Protein AF-A7RL84-F1 (afdb_monomer_lite)

Secondary structure (DSSP, 8-state):
-----PPP------------PPPPS---EEEEEEPPTT-BPP-TTS-TT---------THHHHHHTT--SHHHHHHHHHHTT--PPSEEEEE-TT-TTSPPEEEEEE-SGGGS-EEEEEEE-SSB--TTTSS-BSTTS--SSS-EE-GGGHHHHH--TTB-SSEEEEEEEESSTT-SEEEEEEETT--TT-SSS----EEEEEEESS----TTS--SS--EEETTEEE--S-TTT--TTBSS-BTTSS---B--

Radius of gyration: 23.19 Å; chains: 1; bounding box: 40×36×109 Å

pLDDT: mean 79.2, std 21.54, range [27.27, 98.19]

Foldseek 3Di:
DDDDDDDDDDDPPPDPPPPPDPDDQWKKKWKKWAFDPPFFAPDPPPPPDDPPPPDPDDPQVQQLVVQALFLLSSLVSQVSVVHDDAFAWHWHRLPGNVGDIWIFTWHQPPPNTRITIAWIDTHQAFFLVCQCADPRVDYDSRHTGHPLVSQLSSLDDPRGHDFKIKMWIAMRDPLALTAIKIFGNPDGQAAAAQPQQPIGGPTDRDDDDADLQAAHRGRFYDDTRWRANHNDPPPGQHRTRHHHPPPPDNDYRD

Organism: Nematostella vectensis (NCBI:txid45351)

Sequence (254 aa):
MDRMLPRMRRWQTTASSVLRQPVPQSWWQGLCWREIPGKRLPDSSLPRHAFYSKFNYFTFDLSERENAKSCRHLQEIAANTGLNLGDGVYTLHPQGQSGPAVKAYCDMTRDGGGWTLLVSSHTNTWTAGNLRLRNEGSPSLTSDYSILKYADDIKNDANIVGNTFEYRLEAQNRGRWGGVWSADRSYSFTATNNKQTNVHLVKKFDDWTYSYKGIDKRMPWVSGARLTTSESATRNWWGTITGKYQSIGSRSLI

InterPro domains:
  IPR014716 Fibrinogen, alpha/beta/gamma chain, C-terminal globular, subdomain 1 [G3DSA:3.90.215.10] (54-133)
  IPR036056 Fibrinogen-like, C-terminal [SSF56496] (83-126)

Structure (mmCIF, N/CA/C/O backbone):
data_AF-A7RL84-F1
#
_entry.id   AF-A7RL84-F1
#
loop_
_atom_site.group_PDB
_atom_site.id
_atom_site.type_symbol
_atom_site.label_atom_id
_atom_site.label_alt_id
_atom_site.label_comp_id
_atom_site.label_asym_id
_atom_site.label_entity_id
_atom_site.label_seq_id
_atom_site.pdbx_PDB_ins_code
_atom_site.Cartn_x
_atom_site.Cartn_y
_atom_site.Cartn_z
_atom_site.occupancy
_atom_site.B_iso_or_equiv
_atom_site.auth_seq_id
_atom_site.auth_comp_id
_atom_site.auth_asym_id
_atom_site.auth_atom_id
_atom_site.pdbx_PDB_model_num
ATOM 1 N N . MET A 1 1 ? -13.739 -20.505 -79.190 1.00 34.38 1 MET A N 1
ATOM 2 C CA . MET A 1 1 ? -12.408 -20.968 -78.742 1.00 34.38 1 MET A CA 1
ATOM 3 C C . MET A 1 1 ? -11.776 -19.776 -78.035 1.00 34.38 1 MET A C 1
ATOM 5 O O . MET A 1 1 ? -11.645 -18.758 -78.683 1.00 34.38 1 MET A O 1
ATOM 9 N N . ASP A 1 2 ? -11.477 -19.722 -76.746 1.00 36.12 2 ASP A N 1
ATOM 10 C CA . ASP A 1 2 ? -11.368 -20.726 -75.695 1.00 36.12 2 ASP A CA 1
ATOM 11 C C . ASP A 1 2 ? -11.314 -19.978 -74.331 1.00 36.12 2 ASP A C 1
ATOM 13 O O . ASP A 1 2 ? -10.785 -18.872 -74.272 1.00 36.12 2 ASP A O 1
ATOM 17 N N . ARG A 1 3 ? -11.902 -20.585 -73.287 1.00 33.09 3 ARG A N 1
ATOM 18 C CA . ARG A 1 3 ? -11.610 -20.544 -71.823 1.00 33.09 3 ARG A CA 1
ATOM 19 C C . ARG A 1 3 ? -11.139 -19.238 -71.132 1.00 33.09 3 ARG A C 1
ATOM 21 O O . ARG A 1 3 ? -10.092 -18.686 -71.425 1.00 33.09 3 ARG A O 1
ATOM 28 N N . MET A 1 4 ? -11.903 -18.712 -70.162 1.00 30.02 4 MET A N 1
ATOM 29 C CA . MET A 1 4 ? -11.851 -19.017 -68.705 1.00 30.02 4 MET A CA 1
ATOM 30 C C . MET A 1 4 ? -10.536 -18.636 -67.978 1.00 30.02 4 MET A C 1
ATOM 32 O O . MET A 1 4 ? -9.555 -19.363 -68.065 1.00 30.02 4 MET A O 1
ATOM 36 N N . LEU A 1 5 ? -10.564 -17.566 -67.162 1.00 37.81 5 LEU A N 1
ATOM 37 C CA . LEU A 1 5 ? -10.496 -17.575 -65.675 1.00 37.81 5 LEU A CA 1
ATOM 38 C C . LEU A 1 5 ? -10.079 -16.192 -65.103 1.00 37.81 5 LEU A C 1
ATOM 40 O O . LEU A 1 5 ? -9.096 -15.609 -65.562 1.00 37.81 5 LEU A O 1
ATOM 44 N N . PRO A 1 6 ? -10.747 -15.681 -64.046 1.00 34.72 6 PRO A N 1
ATOM 45 C CA . PRO A 1 6 ? -10.311 -14.492 -63.314 1.00 34.72 6 PRO A CA 1
ATOM 46 C C . PRO A 1 6 ? -9.219 -14.848 -62.290 1.00 34.72 6 PRO A C 1
ATOM 48 O O . PRO A 1 6 ? -9.356 -15.797 -61.515 1.00 34.72 6 PRO A O 1
ATOM 51 N N . ARG A 1 7 ? -8.121 -14.081 -62.259 1.00 35.59 7 ARG A N 1
ATOM 52 C CA . ARG A 1 7 ? -7.032 -14.283 -61.288 1.00 35.59 7 ARG A CA 1
ATOM 53 C C . ARG A 1 7 ? -7.488 -13.971 -59.859 1.00 35.59 7 ARG A C 1
ATOM 55 O O . ARG A 1 7 ? -7.997 -12.894 -59.562 1.00 35.59 7 ARG A O 1
ATOM 62 N N . MET A 1 8 ? -7.252 -14.942 -58.979 1.00 30.39 8 MET A N 1
ATOM 63 C CA . MET A 1 8 ? -7.499 -14.904 -57.541 1.00 30.39 8 MET A CA 1
ATOM 64 C C . MET A 1 8 ? -6.625 -13.885 -56.787 1.00 30.39 8 MET A C 1
ATOM 66 O O . MET A 1 8 ? -5.431 -13.742 -57.039 1.00 30.39 8 MET A O 1
ATOM 70 N N . ARG A 1 9 ? -7.280 -13.255 -55.804 1.00 32.47 9 ARG A N 1
ATOM 71 C CA . ARG A 1 9 ? -6.829 -12.695 -54.515 1.00 32.47 9 ARG A CA 1
ATOM 72 C C . ARG A 1 9 ? -5.320 -12.703 -54.219 1.00 32.47 9 ARG A C 1
ATOM 74 O O . ARG A 1 9 ? -4.723 -13.752 -53.994 1.00 32.47 9 ARG A O 1
ATOM 81 N N . ARG A 1 10 ? -4.782 -11.511 -53.944 1.00 27.27 10 ARG A N 1
ATOM 82 C CA . ARG A 1 10 ? -3.752 -11.325 -52.914 1.00 27.27 10 ARG A CA 1
ATOM 83 C C . ARG A 1 10 ? -4.352 -10.451 -51.813 1.00 27.27 10 ARG A C 1
ATOM 85 O O . ARG A 1 10 ? -4.491 -9.247 -51.984 1.00 27.27 10 ARG A O 1
ATOM 92 N N . TRP A 1 11 ? -4.746 -11.077 -50.706 1.00 28.08 11 TRP A N 1
ATOM 93 C CA . TRP A 1 11 ? -5.017 -10.370 -49.458 1.00 28.08 11 TRP A CA 1
ATOM 94 C C . TRP A 1 11 ? -3.692 -9.779 -48.976 1.00 28.08 11 TRP A C 1
ATOM 96 O O . TRP A 1 11 ? -2.828 -10.505 -48.491 1.00 28.08 11 TRP A O 1
ATOM 106 N N . GLN A 1 12 ? -3.496 -8.474 -49.144 1.00 30.48 12 GLN A N 1
ATOM 107 C CA . GLN A 1 12 ? -2.559 -7.756 -48.293 1.00 30.48 12 GLN A CA 1
ATOM 108 C C . GLN A 1 12 ? -3.291 -7.495 -46.981 1.00 30.48 12 GLN A C 1
ATOM 110 O O . GLN A 1 12 ? -4.135 -6.611 -46.885 1.00 30.48 12 GLN A O 1
ATOM 115 N N . THR A 1 13 ? -2.990 -8.303 -45.969 1.00 31.59 13 THR A N 1
ATOM 116 C CA . THR A 1 13 ? -3.225 -7.940 -44.574 1.00 31.59 13 THR A CA 1
ATOM 117 C C . THR A 1 13 ? -2.316 -6.758 -44.252 1.00 31.59 13 THR A C 1
ATOM 119 O O . THR A 1 13 ? -1.200 -6.930 -43.762 1.00 31.59 13 THR A O 1
ATOM 122 N N . THR A 1 14 ? -2.753 -5.542 -44.575 1.00 32.75 14 THR A N 1
ATOM 123 C CA . THR A 1 14 ? -2.165 -4.341 -43.990 1.00 32.75 14 THR A CA 1
ATOM 124 C C . THR A 1 14 ? -2.541 -4.351 -42.522 1.00 32.75 14 THR A C 1
ATOM 126 O O . THR A 1 14 ? -3.705 -4.182 -42.160 1.00 32.75 14 THR A O 1
ATOM 129 N N . ALA A 1 15 ? -1.536 -4.649 -41.700 1.00 34.38 15 ALA A N 1
ATOM 130 C CA . ALA A 1 15 ? -1.574 -4.543 -40.259 1.00 34.38 15 ALA A CA 1
ATOM 131 C C . ALA A 1 15 ? -2.332 -3.273 -39.867 1.00 34.38 15 ALA A C 1
ATOM 133 O O . ALA A 1 15 ? -1.954 -2.176 -40.278 1.00 34.38 15 ALA A O 1
ATOM 134 N N . SER A 1 16 ? -3.408 -3.445 -39.098 1.00 34.34 16 SER A N 1
ATOM 135 C CA . SER A 1 16 ? -4.105 -2.345 -38.450 1.00 34.34 16 SER A CA 1
ATOM 136 C C . SER A 1 16 ? -3.066 -1.575 -37.647 1.00 34.34 16 SER A C 1
ATOM 138 O O . SER A 1 16 ? -2.589 -2.042 -36.610 1.00 34.34 16 SER A O 1
ATOM 140 N N . SER A 1 17 ? -2.652 -0.427 -38.175 1.00 32.50 17 SER A N 1
ATOM 141 C CA . SER A 1 17 ? -1.825 0.533 -37.475 1.00 32.50 17 SER A CA 1
ATOM 142 C C . SER A 1 17 ? -2.648 1.013 -36.292 1.00 32.50 17 SER A C 1
ATOM 144 O O . SER A 1 17 ? -3.470 1.920 -36.420 1.00 32.50 17 SER A O 1
ATOM 146 N N . VAL A 1 18 ? -2.468 0.360 -35.143 1.00 35.41 18 VAL A N 1
ATOM 147 C CA . VAL A 1 18 ? -2.903 0.901 -33.862 1.00 35.41 18 VAL A CA 1
ATOM 148 C C . VAL A 1 18 ? -2.178 2.230 -33.736 1.00 35.41 18 VAL A C 1
ATOM 150 O O . VAL A 1 18 ? -0.972 2.281 -33.483 1.00 35.41 18 VAL A O 1
ATOM 153 N N . LEU A 1 19 ? -2.916 3.297 -34.032 1.00 29.58 19 LEU A N 1
ATOM 154 C CA . LEU A 1 19 ? -2.522 4.675 -33.821 1.00 29.58 19 LEU A CA 1
ATOM 155 C C . LEU A 1 19 ? -1.916 4.756 -32.421 1.00 29.58 19 LEU A C 1
ATOM 157 O O . LEU A 1 19 ? -2.596 4.514 -31.424 1.00 29.58 19 LEU A O 1
ATOM 161 N N . ARG A 1 20 ? -0.611 5.041 -32.360 1.00 36.00 20 ARG A N 1
ATOM 162 C CA . ARG A 1 20 ? 0.085 5.386 -31.121 1.00 36.00 20 ARG A CA 1
ATOM 163 C C . ARG A 1 20 ? -0.512 6.697 -30.635 1.00 36.00 20 ARG A C 1
ATOM 165 O O . ARG A 1 20 ? -0.029 7.768 -30.985 1.00 36.00 20 ARG A O 1
ATOM 172 N N . GLN A 1 21 ? -1.590 6.607 -29.871 1.00 27.81 21 GLN A N 1
ATOM 173 C CA . GLN A 1 21 ? -2.076 7.749 -29.124 1.00 27.81 21 GLN A CA 1
ATOM 174 C C . GLN A 1 21 ? -1.040 8.071 -28.036 1.00 27.81 21 GLN A C 1
ATOM 176 O O . GLN A 1 21 ? -0.555 7.147 -27.370 1.00 27.81 21 GLN A O 1
ATOM 181 N N . PRO A 1 22 ? -0.642 9.343 -27.875 1.00 30.34 22 PRO A N 1
ATOM 182 C CA . PRO A 1 22 ? 0.219 9.752 -26.778 1.00 30.34 22 PRO A CA 1
ATOM 183 C C . PRO A 1 22 ? -0.527 9.500 -25.463 1.00 30.34 22 PRO A C 1
ATOM 185 O O . PRO A 1 22 ? -1.629 9.991 -25.241 1.00 30.34 22 PRO A O 1
ATOM 188 N N . VAL A 1 23 ? 0.062 8.662 -24.619 1.00 41.59 23 VAL A N 1
ATOM 189 C CA . VAL A 1 23 ? -0.529 8.183 -23.368 1.00 41.59 23 VAL A CA 1
ATOM 190 C C . VAL A 1 23 ? -0.312 9.266 -22.287 1.00 41.59 23 VAL A C 1
ATOM 192 O O . VAL A 1 23 ? 0.848 9.619 -22.061 1.00 41.59 23 VAL A O 1
ATOM 195 N N . PRO A 1 24 ? -1.360 9.832 -21.642 1.00 37.75 24 PRO A N 1
ATOM 196 C CA . PRO A 1 24 ? -1.225 10.977 -20.733 1.00 37.75 24 PRO A CA 1
ATOM 197 C C . PRO A 1 24 ? -0.351 10.679 -19.510 1.00 37.75 24 PRO A C 1
ATOM 199 O O . PRO A 1 24 ? -0.210 9.539 -19.079 1.00 37.75 24 PRO A O 1
ATOM 202 N N . GLN A 1 25 ? 0.247 11.724 -18.949 1.00 39.44 25 GLN A N 1
ATOM 203 C CA . GLN A 1 25 ? 1.415 11.677 -18.067 1.00 39.44 25 GLN A CA 1
ATOM 204 C C . GLN A 1 25 ? 1.125 11.392 -16.573 1.00 39.44 25 GLN A C 1
ATOM 206 O O . GLN A 1 25 ? 1.992 11.650 -15.743 1.00 39.44 25 GLN A O 1
ATOM 211 N N . SER A 1 26 ? -0.036 10.840 -16.202 1.00 45.19 26 SER A N 1
ATOM 212 C CA . SER A 1 26 ? -0.366 10.505 -14.804 1.00 45.19 26 SER A CA 1
ATOM 213 C C . SER A 1 26 ? -1.088 9.159 -14.696 1.00 45.19 26 SER A C 1
ATOM 215 O O . SER A 1 26 ? -2.271 9.031 -14.998 1.00 45.19 26 SER A O 1
ATOM 217 N N . TRP A 1 27 ? -0.358 8.136 -14.247 1.0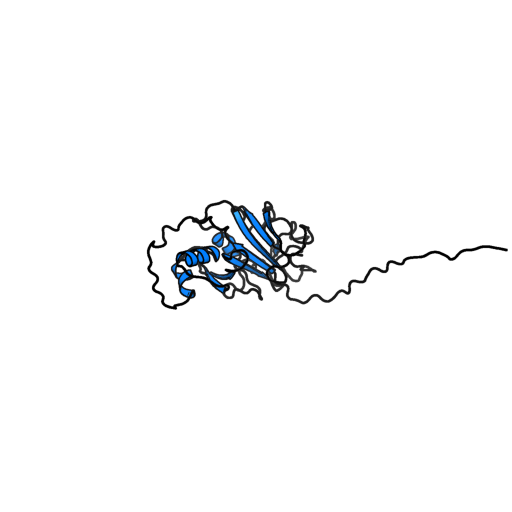0 58.19 27 TRP A N 1
ATOM 218 C CA . TRP A 1 27 ? -0.889 6.791 -14.021 1.00 58.19 27 TRP A CA 1
ATOM 219 C C . TRP A 1 27 ? -0.810 6.471 -12.540 1.00 58.19 27 TRP A C 1
ATOM 221 O O . TRP A 1 27 ? 0.253 6.075 -12.059 1.00 58.19 27 TRP A O 1
ATOM 231 N N . TRP A 1 28 ? -1.929 6.627 -11.833 1.00 65.12 28 TRP A N 1
ATOM 232 C CA . TRP A 1 28 ? -2.015 6.220 -10.437 1.00 65.12 28 TRP A CA 1
ATOM 233 C C . TRP A 1 28 ? -1.703 4.732 -10.296 1.00 65.12 28 TRP A C 1
ATOM 235 O O . TRP A 1 28 ? -2.286 3.911 -11.005 1.00 65.12 28 TRP A O 1
ATOM 245 N N . GLN A 1 29 ? -0.813 4.385 -9.375 1.00 77.94 29 GLN A N 1
ATOM 246 C CA . GLN A 1 29 ? -0.617 3.020 -8.896 1.00 77.94 29 GLN A CA 1
ATOM 247 C C . GLN A 1 29 ? -0.627 3.030 -7.372 1.00 77.94 29 GLN A C 1
ATOM 249 O O . GLN A 1 29 ? 0.093 3.817 -6.757 1.00 77.94 29 GLN A O 1
ATOM 254 N N . GLY A 1 30 ? -1.430 2.158 -6.771 1.00 78.44 30 GLY A N 1
ATOM 255 C CA . GLY A 1 30 ? -1.597 2.065 -5.326 1.00 78.44 30 GLY A CA 1
ATOM 256 C C . GLY A 1 30 ? -1.193 0.700 -4.787 1.00 78.44 30 GLY A C 1
ATOM 257 O O . GLY A 1 30 ? -1.585 -0.323 -5.346 1.00 78.44 30 GLY A O 1
ATOM 258 N N . LEU A 1 31 ? -0.460 0.690 -3.674 1.00 88.38 31 LEU A N 1
ATOM 259 C CA . LEU A 1 31 ? -0.326 -0.470 -2.795 1.00 88.38 31 LEU A CA 1
ATOM 260 C C . LEU A 1 31 ? -1.039 -0.167 -1.479 1.00 88.38 31 LEU A C 1
ATOM 262 O O . LEU A 1 31 ? -0.664 0.766 -0.765 1.00 88.38 31 LEU A O 1
ATOM 266 N N . CYS A 1 32 ? -2.028 -0.989 -1.147 1.00 85.44 32 CYS A N 1
ATOM 267 C CA . CYS A 1 32 ? -2.663 -1.001 0.165 1.00 85.44 32 CYS A CA 1
ATOM 268 C C . CYS A 1 32 ? -2.446 -2.349 0.852 1.00 85.44 32 CYS A C 1
ATOM 270 O O . CYS A 1 32 ? -2.190 -3.364 0.202 1.00 85.44 32 CYS A O 1
ATOM 272 N N . TRP A 1 33 ? -2.617 -2.366 2.165 1.00 92.81 33 TRP A N 1
ATOM 273 C CA . TRP A 1 33 ? -2.550 -3.573 2.978 1.00 92.81 33 TRP A CA 1
ATOM 274 C C . TRP A 1 33 ? -3.712 -3.639 3.969 1.00 92.81 33 TRP A C 1
ATOM 276 O O . TRP A 1 33 ? -4.226 -2.596 4.378 1.00 92.81 33 TRP A O 1
ATOM 286 N N . ARG A 1 34 ? -4.091 -4.858 4.367 1.00 89.06 34 ARG A N 1
ATOM 287 C CA . ARG A 1 34 ? -4.933 -5.105 5.537 1.00 89.06 34 ARG A CA 1
ATOM 288 C C . ARG A 1 34 ? -4.695 -6.473 6.175 1.00 89.06 34 ARG A C 1
ATOM 290 O O . ARG A 1 34 ? -4.120 -7.393 5.592 1.00 89.06 34 ARG A O 1
ATOM 297 N N . GLU A 1 35 ? -5.266 -6.617 7.357 1.00 81.94 35 GLU A N 1
ATOM 298 C CA . GLU A 1 35 ? -5.394 -7.872 8.095 1.00 81.94 35 GLU A CA 1
ATOM 299 C C . GLU A 1 35 ? -6.697 -8.571 7.670 1.00 81.94 35 GLU A C 1
ATOM 301 O O . GLU A 1 35 ? -7.669 -7.912 7.288 1.00 81.94 35 GLU A O 1
ATOM 306 N N . ILE A 1 36 ? -6.732 -9.904 7.729 1.00 78.25 36 ILE A N 1
ATOM 307 C CA . ILE A 1 36 ? -7.925 -10.682 7.360 1.00 78.25 36 ILE A CA 1
ATOM 308 C C . ILE A 1 36 ? -8.949 -10.630 8.513 1.00 78.25 36 ILE A C 1
ATOM 310 O O . ILE A 1 36 ? -8.556 -10.837 9.664 1.00 78.25 36 ILE A O 1
ATOM 314 N N . PRO A 1 37 ? -10.253 -10.401 8.249 1.00 76.38 37 PRO A N 1
ATOM 315 C CA . PRO A 1 37 ? -11.276 -10.328 9.294 1.00 76.38 37 PRO A CA 1
ATOM 316 C C . PRO A 1 37 ? -11.360 -11.563 10.207 1.00 76.38 37 PRO A C 1
ATOM 318 O O . PRO A 1 37 ? -11.166 -12.696 9.767 1.00 76.38 37 PRO A O 1
ATOM 321 N N . GLY A 1 38 ? -11.711 -11.344 11.481 1.00 68.00 38 GLY A N 1
ATOM 322 C CA . GLY A 1 38 ? -11.947 -12.418 12.461 1.00 68.00 38 GLY A CA 1
ATOM 323 C C . GLY A 1 38 ? -10.674 -13.056 13.027 1.00 68.00 38 GLY A C 1
ATOM 324 O O . GLY A 1 38 ? -10.716 -14.163 13.559 1.00 68.00 38 GLY A O 1
ATOM 325 N N . LYS A 1 39 ? -9.534 -12.379 12.874 1.00 70.62 39 LYS A N 1
ATOM 326 C CA . LYS A 1 39 ? -8.216 -12.872 13.279 1.00 70.62 39 LYS A CA 1
ATOM 327 C C . LYS A 1 39 ? -7.612 -12.146 14.475 1.00 70.62 39 LYS A C 1
ATOM 329 O O . LYS A 1 39 ? -6.622 -12.626 15.004 1.00 70.62 39 LYS A O 1
ATOM 334 N N . ARG A 1 40 ? -8.178 -11.035 14.943 1.00 68.62 40 ARG A N 1
ATOM 335 C CA . ARG A 1 40 ? -7.668 -10.325 16.124 1.00 68.62 40 ARG A CA 1
ATOM 336 C C . ARG A 1 40 ? -8.216 -10.940 17.419 1.00 68.62 40 ARG A C 1
ATOM 338 O O . ARG A 1 40 ? -9.411 -11.216 17.509 1.00 68.62 40 ARG A O 1
ATOM 345 N N . LEU A 1 41 ? -7.350 -11.164 18.408 1.00 65.44 41 LEU A N 1
ATOM 346 C CA . LEU A 1 41 ? -7.761 -11.502 19.774 1.00 65.44 41 LEU A CA 1
ATOM 347 C C . LEU A 1 41 ? -8.434 -10.290 20.435 1.00 65.44 41 LEU A C 1
ATOM 349 O O . LEU A 1 41 ? -8.074 -9.156 20.116 1.00 65.44 41 LEU A O 1
ATOM 353 N N . PRO A 1 42 ? -9.372 -10.495 21.377 1.00 62.59 42 PRO A N 1
ATOM 354 C CA . PRO A 1 42 ? -9.926 -9.400 22.163 1.00 62.59 42 PRO A CA 1
ATOM 355 C C . PRO A 1 42 ? -8.790 -8.644 22.854 1.00 62.59 42 PRO A C 1
ATOM 357 O O . PRO A 1 42 ? -7.998 -9.251 23.576 1.00 62.59 42 PRO A O 1
ATOM 360 N N . ASP A 1 43 ? -8.705 -7.335 22.633 1.00 58.97 43 ASP A N 1
ATOM 361 C CA . ASP A 1 43 ? -7.702 -6.517 23.301 1.00 58.97 43 ASP A CA 1
ATOM 362 C C . ASP A 1 43 ? -8.061 -6.396 24.788 1.00 58.97 43 ASP A C 1
ATOM 364 O O . ASP A 1 43 ? -9.062 -5.781 25.158 1.00 58.97 43 ASP A O 1
ATOM 368 N N . SER A 1 44 ? -7.256 -7.015 25.653 1.00 52.50 44 SER A N 1
ATOM 369 C CA . SER A 1 44 ? -7.448 -6.976 27.105 1.00 52.50 44 SER A CA 1
ATOM 370 C C . SER A 1 44 ? -7.181 -5.601 27.721 1.00 52.50 44 SER A C 1
ATOM 372 O O . SER A 1 44 ? -7.495 -5.408 28.894 1.00 52.50 44 SER A O 1
ATOM 374 N N . SER A 1 45 ? -6.572 -4.678 26.968 1.00 51.84 45 SER A N 1
ATOM 375 C CA . SER A 1 45 ? -6.285 -3.309 27.406 1.00 51.84 45 SER A CA 1
ATOM 376 C C . SER A 1 45 ? -7.422 -2.326 27.120 1.00 51.84 45 SER A C 1
ATOM 378 O O . SER A 1 45 ? -7.473 -1.273 27.754 1.00 51.84 45 SER A O 1
ATOM 380 N N . LEU A 1 46 ? -8.379 -2.688 26.253 1.00 50.62 46 LEU A N 1
ATOM 381 C CA . LEU A 1 46 ? -9.577 -1.883 26.034 1.00 50.62 46 LEU A CA 1
ATOM 382 C C . LEU A 1 46 ? -10.520 -2.041 27.242 1.00 50.62 46 LEU A C 1
ATOM 384 O O . LEU A 1 46 ? -10.952 -3.160 27.548 1.00 50.62 46 LEU A O 1
ATOM 388 N N . PRO A 1 47 ? -10.858 -0.957 27.965 1.00 46.81 47 PRO A N 1
ATOM 389 C CA . PRO A 1 47 ? -11.730 -1.050 29.125 1.00 46.81 47 PRO A CA 1
ATOM 390 C C . PRO A 1 47 ? -13.105 -1.581 28.707 1.00 46.81 47 PRO A C 1
ATOM 392 O O . PRO A 1 47 ? -13.806 -0.984 27.892 1.00 46.81 47 PRO A O 1
ATOM 395 N N . ARG A 1 48 ? -13.518 -2.703 29.312 1.00 45.69 48 ARG A N 1
ATOM 396 C CA . ARG A 1 48 ? -14.749 -3.443 28.972 1.00 45.69 48 ARG A CA 1
ATOM 397 C C . ARG A 1 48 ? -16.062 -2.660 29.134 1.00 45.69 48 ARG A C 1
ATOM 399 O O . ARG A 1 48 ? -17.101 -3.178 28.752 1.00 45.69 48 ARG A O 1
ATOM 406 N N . HIS A 1 49 ? -16.040 -1.437 29.663 1.00 43.91 49 HIS A N 1
ATOM 407 C CA . HIS A 1 49 ? -17.224 -0.600 29.873 1.00 43.91 49 HIS A CA 1
ATOM 408 C C . HIS A 1 49 ? -16.885 0.900 29.862 1.00 43.91 49 HIS A C 1
ATOM 410 O O . HIS A 1 49 ? -17.162 1.611 30.826 1.00 43.91 49 HIS A O 1
ATOM 416 N N . ALA A 1 50 ? -16.301 1.422 28.784 1.00 42.59 50 ALA A N 1
ATOM 417 C CA . ALA A 1 50 ? -16.374 2.863 28.552 1.00 42.59 50 ALA A CA 1
ATOM 418 C C . ALA A 1 50 ? -17.758 3.185 27.956 1.00 42.59 50 ALA A C 1
ATOM 420 O O . ALA A 1 50 ? -18.018 2.972 26.774 1.00 42.59 50 ALA A O 1
ATOM 421 N N . PHE A 1 51 ? -18.684 3.648 28.800 1.00 42.59 51 PHE A N 1
ATOM 422 C CA . PHE A 1 51 ? -19.918 4.300 28.357 1.00 42.59 51 PHE A CA 1
ATOM 423 C C . PHE A 1 51 ? -19.528 5.569 27.582 1.00 42.59 51 PHE A C 1
ATOM 425 O O . PHE A 1 51 ? -19.350 6.637 28.166 1.00 42.59 51 PHE A O 1
ATOM 432 N N . TYR A 1 52 ? -19.366 5.467 26.264 1.00 50.00 52 TYR A N 1
ATOM 433 C CA . TYR A 1 52 ? -19.186 6.645 25.424 1.00 50.00 52 TYR A CA 1
ATOM 434 C C . TYR A 1 52 ? -20.544 7.335 25.292 1.00 50.00 52 TYR A C 1
ATOM 436 O O . TYR A 1 52 ? -21.426 6.909 24.545 1.00 50.00 52 TYR A O 1
ATOM 444 N N . SER A 1 53 ? -20.745 8.380 26.096 1.00 40.97 53 SER A N 1
ATOM 445 C CA . SER A 1 53 ? -21.914 9.245 25.971 1.00 40.97 53 SER A CA 1
ATOM 446 C C . SER A 1 53 ? -21.973 9.811 24.549 1.00 40.97 53 SER A C 1
ATOM 448 O O . SER A 1 53 ? -20.951 10.236 24.007 1.00 40.97 53 SER A O 1
ATOM 450 N N . LYS A 1 54 ? -23.168 9.790 23.948 1.00 47.19 54 LYS A N 1
ATOM 451 C CA . LYS A 1 54 ? -23.473 10.378 22.639 1.00 47.19 54 LYS A CA 1
ATOM 452 C C . LYS A 1 54 ? -23.210 11.887 22.663 1.00 47.19 54 LYS A C 1
ATOM 454 O O . LYS A 1 54 ? -24.136 12.671 22.836 1.00 47.19 54 LYS A O 1
ATOM 459 N N . PHE A 1 55 ? -21.967 12.298 22.468 1.00 44.88 55 PHE A N 1
ATOM 460 C CA . PHE A 1 55 ? -21.633 13.669 22.118 1.00 44.88 55 PHE A CA 1
ATOM 461 C C . PHE A 1 55 ? -20.823 13.668 20.824 1.00 44.88 55 PHE A C 1
ATOM 463 O O . PHE A 1 55 ? -19.847 12.936 20.678 1.00 44.88 55 PHE A O 1
ATOM 470 N N . ASN A 1 56 ? -21.289 14.477 19.870 1.00 50.97 56 ASN A N 1
ATOM 471 C CA . ASN A 1 56 ? -20.723 14.686 18.538 1.00 50.97 56 ASN A CA 1
ATOM 472 C C . ASN A 1 56 ? -19.338 15.357 18.606 1.00 50.97 56 ASN A C 1
ATOM 474 O O . ASN A 1 56 ? -19.197 16.518 18.228 1.00 50.97 56 ASN A O 1
ATOM 478 N N . TYR A 1 57 ? -18.308 14.640 19.054 1.00 47.53 57 TYR A N 1
ATOM 479 C CA . TYR A 1 57 ? -16.927 15.111 18.980 1.00 47.53 57 TYR A CA 1
ATOM 480 C C . TYR A 1 57 ? -16.035 14.070 18.300 1.00 47.53 57 TYR A C 1
ATOM 482 O O . TYR A 1 57 ? -15.539 13.131 18.906 1.00 47.53 57 TYR A O 1
ATOM 490 N N . PHE A 1 58 ? -15.928 14.283 16.987 1.00 55.72 58 PHE A N 1
ATOM 491 C CA . PHE A 1 58 ? -14.829 14.000 16.065 1.00 55.72 58 PHE A CA 1
ATOM 492 C C . PHE A 1 58 ? -14.093 12.651 16.158 1.00 55.72 58 PHE A C 1
ATOM 494 O O . PHE A 1 58 ? -13.303 12.380 17.054 1.00 55.72 58 PHE A O 1
ATOM 501 N N . THR A 1 59 ? -14.202 11.902 15.058 1.00 52.69 59 THR A N 1
ATOM 502 C CA . THR A 1 59 ? -13.378 10.747 14.651 1.00 52.69 59 THR A CA 1
ATOM 503 C C . THR A 1 59 ? -11.858 10.944 14.782 1.00 52.69 59 THR A C 1
ATOM 505 O O . THR A 1 59 ? -11.122 9.962 14.751 1.00 52.69 59 THR A O 1
ATOM 508 N N . PHE A 1 60 ? -11.392 12.187 14.940 1.00 52.50 60 PHE A N 1
ATOM 509 C CA . PHE A 1 60 ? -9.991 12.570 15.129 1.00 52.50 60 PHE A CA 1
ATOM 510 C C . PHE A 1 60 ? -9.393 12.069 16.458 1.00 52.50 60 PHE A C 1
ATOM 512 O O . PHE A 1 60 ? -8.188 11.886 16.552 1.00 52.50 60 PHE A O 1
ATOM 519 N N . ASP A 1 61 ? -10.223 11.833 17.477 1.00 61.91 61 ASP A N 1
ATOM 520 C CA . ASP A 1 61 ? -9.772 11.532 18.843 1.00 61.91 61 ASP A CA 1
ATOM 521 C C . ASP A 1 61 ? -9.518 10.030 19.091 1.00 61.91 61 ASP A C 1
ATOM 523 O O . ASP A 1 61 ? -8.729 9.633 19.943 1.00 61.91 61 ASP A O 1
ATOM 527 N N . LEU A 1 62 ? -10.164 9.154 18.317 1.00 69.50 62 LEU A N 1
ATOM 528 C CA . LEU A 1 62 ? -10.152 7.709 18.578 1.00 69.50 62 LEU A CA 1
ATOM 529 C C . LEU A 1 62 ? -8.840 7.038 18.188 1.00 69.50 62 LEU A C 1
ATOM 531 O O . LEU A 1 62 ? -8.367 6.161 18.902 1.00 69.50 62 LEU A O 1
ATOM 535 N N . SER A 1 63 ? -8.244 7.429 17.061 1.00 62.22 63 SER A N 1
ATOM 536 C CA . SER A 1 63 ? -7.004 6.798 16.606 1.00 62.22 63 SER A CA 1
ATOM 537 C C . SER A 1 63 ? -5.813 7.134 17.505 1.00 62.22 63 SER A C 1
ATOM 539 O O . SER A 1 63 ? -4.973 6.267 17.736 1.00 62.22 63 SER A O 1
ATOM 541 N N . GLU A 1 64 ? -5.781 8.366 18.021 1.00 68.69 64 GLU A N 1
ATOM 542 C CA . GLU A 1 64 ? -4.739 8.894 18.911 1.00 68.69 64 GLU A CA 1
ATOM 543 C C . GLU A 1 64 ? -4.879 8.354 20.341 1.00 68.69 64 GLU A C 1
ATOM 545 O O . GLU A 1 64 ? -3.885 8.010 20.979 1.00 68.69 64 GLU A O 1
ATOM 550 N N . ARG A 1 65 ? -6.112 8.236 20.861 1.00 71.06 65 ARG A N 1
ATOM 551 C CA . ARG A 1 65 ? -6.351 7.673 22.203 1.00 71.06 65 ARG A CA 1
ATOM 552 C C . ARG A 1 65 ? -6.096 6.173 22.262 1.00 71.06 65 ARG A C 1
ATOM 554 O O . ARG A 1 65 ? -5.497 5.695 23.221 1.00 71.06 65 ARG A O 1
ATOM 561 N N . GLU A 1 66 ? -6.529 5.448 21.234 1.00 77.62 66 GLU A N 1
ATOM 562 C CA . GLU A 1 66 ? -6.503 3.982 21.214 1.00 77.62 66 GLU A CA 1
ATOM 563 C C . GLU A 1 66 ? -5.283 3.415 20.463 1.00 77.62 66 GLU A C 1
ATOM 565 O O . GLU A 1 66 ? -5.192 2.211 20.230 1.00 77.62 66 GLU A O 1
ATOM 570 N N . ASN A 1 67 ? -4.314 4.265 20.091 1.00 84.25 67 ASN A N 1
ATOM 571 C CA . ASN A 1 67 ? -3.043 3.866 19.474 1.00 84.25 67 ASN A CA 1
ATOM 572 C C . ASN A 1 67 ? -3.216 2.961 18.249 1.00 84.25 67 ASN A C 1
ATOM 574 O O . ASN A 1 67 ? -2.536 1.936 18.098 1.00 84.25 67 ASN A O 1
ATOM 578 N N . ALA A 1 68 ? -4.153 3.316 17.370 1.00 90.25 68 ALA A N 1
ATOM 579 C CA . ALA A 1 68 ? -4.518 2.456 16.257 1.00 90.25 68 ALA A CA 1
ATOM 580 C C . ALA A 1 68 ? -3.319 2.239 15.318 1.00 90.25 68 ALA A C 1
ATOM 582 O O . ALA A 1 68 ? -2.854 3.151 14.641 1.00 90.25 68 ALA A O 1
ATOM 583 N N . LYS A 1 69 ? -2.803 1.010 15.263 1.00 91.88 69 LYS A N 1
ATOM 584 C CA . LYS A 1 69 ? -1.605 0.661 14.470 1.00 91.88 69 LYS A CA 1
ATOM 585 C C . LYS A 1 69 ? -1.855 0.606 12.962 1.00 91.88 69 LYS A C 1
ATOM 587 O O . LYS A 1 69 ? -0.937 0.787 12.166 1.00 91.88 69 LYS A O 1
ATOM 592 N N . SER A 1 70 ? -3.098 0.336 12.574 1.00 93.56 70 SER A N 1
ATOM 593 C CA . SER A 1 70 ? -3.530 0.164 11.192 1.00 93.56 70 SER A CA 1
ATOM 594 C C . SER A 1 70 ? -4.953 0.669 10.980 1.00 93.56 70 SER A C 1
ATOM 596 O O . SER A 1 70 ? -5.729 0.785 11.928 1.00 93.56 70 SER A O 1
ATOM 598 N N . CYS A 1 71 ? -5.338 0.897 9.723 1.00 94.81 71 CYS A N 1
ATOM 599 C CA . CYS A 1 71 ? -6.728 1.185 9.377 1.00 94.81 71 CYS A CA 1
ATOM 600 C C . CYS A 1 71 ? -7.667 0.040 9.773 1.00 94.81 71 CYS A C 1
ATOM 602 O O . CYS A 1 71 ? -8.805 0.282 10.162 1.00 94.81 71 CYS A O 1
ATOM 604 N N . ARG A 1 72 ? -7.193 -1.211 9.714 1.00 92.69 72 ARG A N 1
ATOM 605 C CA . ARG A 1 72 ? -7.976 -2.367 10.149 1.00 92.69 72 ARG A CA 1
ATOM 606 C C . ARG A 1 72 ? -8.161 -2.401 11.664 1.00 92.69 72 ARG A C 1
ATOM 608 O O . ARG A 1 72 ? -9.286 -2.581 12.116 1.00 92.69 72 ARG A O 1
ATOM 615 N N . HIS A 1 73 ? -7.100 -2.147 12.428 1.00 91.31 73 HIS A N 1
ATOM 616 C CA . HIS A 1 73 ? -7.188 -1.994 13.877 1.00 91.31 73 HIS A CA 1
ATOM 617 C C . HIS A 1 73 ? -8.182 -0.884 14.244 1.00 91.31 73 HIS A C 1
ATOM 619 O O . HIS A 1 73 ? -9.082 -1.091 15.053 1.00 91.31 73 HIS A O 1
ATOM 625 N N . LEU A 1 74 ? -8.079 0.268 13.579 1.00 91.38 74 LEU A N 1
ATOM 626 C CA . LEU A 1 74 ? -8.983 1.393 13.791 1.00 91.38 74 LEU A CA 1
ATOM 627 C C . LEU A 1 74 ? -10.447 1.036 13.478 1.00 91.38 74 LEU A C 1
ATOM 629 O O . LEU A 1 74 ? -11.346 1.392 14.236 1.00 91.38 74 LEU A O 1
ATOM 633 N N . GLN A 1 75 ? -10.690 0.304 12.386 1.00 90.75 75 GLN A N 1
ATOM 634 C CA . GLN A 1 75 ? -12.022 -0.183 12.020 1.00 90.75 75 GLN A CA 1
ATOM 635 C C . GLN A 1 75 ? -12.611 -1.102 13.104 1.00 90.75 75 GLN A C 1
ATOM 637 O O . GLN A 1 75 ? -13.805 -1.033 13.385 1.00 90.75 75 GLN A O 1
ATOM 642 N N . GLU A 1 76 ? -11.787 -1.946 13.729 1.00 88.19 76 GLU A N 1
ATOM 643 C CA . GLU A 1 76 ? -12.209 -2.862 14.796 1.00 88.19 76 GLU A CA 1
ATOM 644 C C . GLU A 1 76 ? -12.496 -2.124 16.112 1.00 88.19 76 GLU A C 1
ATOM 646 O O . GLU A 1 76 ? -13.527 -2.376 16.734 1.00 88.19 76 GLU A O 1
ATOM 651 N N . ILE A 1 77 ? -11.656 -1.153 16.489 1.00 86.62 77 ILE A N 1
ATOM 652 C CA . ILE A 1 77 ? -11.913 -0.250 17.625 1.00 86.62 77 ILE A CA 1
ATOM 653 C C . ILE A 1 77 ? -13.251 0.481 17.435 1.00 86.62 77 ILE A C 1
ATOM 655 O O . ILE A 1 77 ? -14.088 0.516 18.341 1.00 86.62 77 ILE A O 1
ATOM 659 N N . ALA A 1 78 ? -13.488 1.035 16.243 1.00 86.94 78 ALA A N 1
ATOM 660 C CA . ALA A 1 78 ? -14.727 1.740 15.935 1.00 86.94 78 ALA A CA 1
ATOM 661 C C . ALA A 1 78 ? -15.953 0.818 16.001 1.00 86.94 78 ALA A C 1
ATOM 663 O O . ALA A 1 78 ? -16.948 1.162 16.636 1.00 86.94 78 ALA A O 1
ATOM 664 N N . ALA A 1 79 ? -15.867 -0.384 15.425 1.00 87.00 79 ALA A N 1
ATOM 665 C CA . ALA A 1 79 ? -16.956 -1.355 15.485 1.00 87.00 79 ALA A CA 1
ATOM 666 C C . ALA A 1 79 ? -17.310 -1.734 16.936 1.00 87.00 79 ALA A C 1
ATOM 668 O O . ALA A 1 79 ? -18.488 -1.775 17.291 1.00 87.00 79 ALA A O 1
ATOM 669 N N . ASN A 1 80 ? -16.302 -1.931 17.793 1.00 83.75 80 ASN A N 1
ATOM 670 C CA . ASN A 1 80 ? -16.495 -2.264 19.208 1.00 83.75 80 ASN A CA 1
ATOM 671 C C . ASN A 1 80 ? -17.106 -1.118 20.030 1.00 83.75 80 ASN A C 1
ATOM 673 O O . ASN A 1 80 ? -17.716 -1.363 21.068 1.00 83.75 80 ASN A O 1
ATOM 677 N N . THR A 1 81 ? -16.970 0.125 19.568 1.00 80.75 81 THR A N 1
ATOM 678 C CA . THR A 1 81 ? -17.536 1.324 20.209 1.00 80.75 81 THR A CA 1
ATOM 679 C C . THR A 1 81 ? -18.863 1.767 19.583 1.00 80.75 81 THR A C 1
ATOM 681 O O . THR A 1 81 ? -19.428 2.785 19.980 1.00 80.75 81 THR A O 1
ATOM 684 N N . GLY A 1 82 ? -19.398 1.001 18.623 1.00 81.62 82 GLY A N 1
ATOM 685 C CA . GLY A 1 82 ? -20.642 1.325 17.918 1.00 81.62 82 GLY A CA 1
ATOM 686 C C . GLY A 1 82 ? -20.506 2.481 16.921 1.00 81.62 82 GLY A C 1
ATOM 687 O O . GLY A 1 82 ? -21.509 3.075 16.525 1.00 81.62 82 GLY A O 1
ATOM 688 N N . LEU A 1 83 ? -19.278 2.812 16.523 1.00 85.00 83 LEU A N 1
ATOM 689 C CA . LEU A 1 83 ? -18.966 3.870 15.573 1.00 85.00 83 LEU A CA 1
ATOM 690 C C . LEU A 1 83 ? -18.766 3.312 14.164 1.00 85.00 83 LEU A C 1
ATOM 692 O O . LEU A 1 83 ? -18.259 2.209 13.966 1.00 85.00 83 LEU A O 1
ATOM 696 N N . ASN A 1 84 ? -19.132 4.118 13.168 1.00 85.00 84 ASN A N 1
ATOM 697 C CA . ASN A 1 84 ? -18.893 3.817 11.763 1.00 85.00 84 ASN A CA 1
ATOM 698 C C . ASN A 1 84 ? -17.908 4.837 11.181 1.00 85.00 84 ASN A C 1
ATOM 700 O O . ASN A 1 84 ? -18.165 6.041 11.225 1.00 85.00 84 ASN A O 1
ATOM 704 N N . LEU A 1 85 ? -16.786 4.355 10.649 1.00 89.69 85 LEU A N 1
ATOM 705 C CA . LEU A 1 85 ? -15.742 5.191 10.062 1.00 89.69 85 LEU A CA 1
ATOM 706 C C . LEU A 1 85 ? -15.850 5.198 8.539 1.00 89.69 85 LEU A C 1
ATOM 708 O O . LEU A 1 85 ? -15.980 4.152 7.906 1.00 89.69 85 LEU A O 1
ATOM 712 N N . GLY A 1 86 ? -15.753 6.388 7.949 1.00 93.81 86 GLY A N 1
ATOM 713 C CA . GLY A 1 86 ? -15.675 6.557 6.501 1.00 93.81 86 GLY A CA 1
ATOM 714 C C . GLY A 1 86 ? -14.250 6.426 5.963 1.00 93.81 86 GLY A C 1
ATOM 715 O O . GLY A 1 86 ? -13.272 6.456 6.714 1.00 93.81 86 GLY A O 1
ATOM 716 N N . ASP A 1 87 ? -14.134 6.332 4.641 1.00 95.81 87 ASP A N 1
ATOM 717 C CA . ASP A 1 87 ? -12.860 6.508 3.940 1.00 95.81 87 ASP A CA 1
ATOM 718 C C . ASP A 1 87 ? -12.254 7.884 4.285 1.00 95.81 87 ASP A C 1
ATOM 720 O O . ASP A 1 87 ? -12.960 8.895 4.282 1.00 95.81 87 ASP A O 1
ATOM 724 N N . GLY A 1 88 ? -10.951 7.959 4.553 1.00 95.56 88 GLY A N 1
ATOM 725 C CA . GLY A 1 88 ? -10.329 9.226 4.943 1.00 95.56 88 GLY A CA 1
ATOM 726 C C . GLY A 1 88 ? -8.883 9.105 5.395 1.00 95.56 88 GLY A C 1
ATOM 727 O O . GLY A 1 88 ? -8.322 8.015 5.433 1.00 95.56 88 GLY A O 1
ATOM 728 N N . VAL A 1 89 ? -8.265 10.238 5.724 1.00 95.88 89 VAL A N 1
ATOM 729 C CA . VAL A 1 89 ? -6.923 10.264 6.320 1.00 95.88 89 VAL A CA 1
ATOM 730 C C . VAL A 1 89 ? -7.043 10.177 7.834 1.00 95.88 89 VAL A C 1
ATOM 732 O O . VAL A 1 89 ? -7.748 10.979 8.440 1.00 95.88 89 VAL A O 1
ATOM 735 N N . TYR A 1 90 ? -6.318 9.233 8.425 1.00 93.94 90 TYR A N 1
ATOM 736 C CA . TYR A 1 90 ? -6.258 9.011 9.866 1.00 93.94 90 TYR A CA 1
ATOM 737 C C . TYR A 1 90 ? -4.804 9.007 10.335 1.00 93.94 90 TYR A C 1
ATOM 739 O O . TYR A 1 90 ? -3.895 8.687 9.557 1.00 93.94 90 TYR A O 1
ATOM 747 N N . THR A 1 91 ? -4.586 9.357 11.601 1.00 94.06 91 THR A N 1
ATOM 748 C CA . THR A 1 91 ? -3.299 9.124 12.259 1.00 94.06 91 THR A CA 1
ATOM 749 C C . THR A 1 91 ? -3.242 7.686 12.759 1.00 94.06 91 THR A C 1
ATOM 751 O O . THR A 1 91 ? -4.220 7.177 13.293 1.00 94.06 91 THR A O 1
ATOM 754 N N . LEU A 1 92 ? -2.109 7.022 12.573 1.00 93.44 92 LEU A N 1
ATOM 755 C CA . LEU A 1 92 ? -1.847 5.661 13.018 1.00 93.44 92 LEU A CA 1
ATOM 756 C C . LEU A 1 92 ? -0.559 5.620 13.843 1.00 93.44 92 LEU A C 1
ATOM 758 O O . LEU A 1 92 ? 0.343 6.431 13.635 1.00 93.44 92 LEU A O 1
ATOM 762 N N . HIS A 1 93 ? -0.431 4.610 14.701 1.00 93.38 93 HIS A N 1
ATOM 763 C CA . HIS A 1 93 ? 0.722 4.408 15.584 1.00 93.38 93 HIS A CA 1
ATOM 764 C C . HIS A 1 93 ? 1.354 3.023 15.351 1.00 93.38 93 HIS A C 1
ATOM 766 O O . HIS A 1 93 ? 1.233 2.141 16.203 1.00 93.38 93 HIS A O 1
ATOM 772 N N . PRO A 1 94 ? 2.024 2.773 14.204 1.00 92.31 94 PRO A N 1
ATOM 773 C CA . PRO A 1 94 ? 2.525 1.443 13.836 1.00 92.31 94 PRO A CA 1
ATOM 774 C C . PRO A 1 94 ? 3.457 0.818 14.876 1.00 92.31 94 PRO A C 1
ATOM 776 O O . PRO A 1 94 ? 3.432 -0.386 15.103 1.00 92.31 94 PRO A O 1
ATOM 779 N N . GLN A 1 95 ? 4.263 1.659 15.525 1.00 91.06 95 GLN A N 1
ATOM 780 C CA . GLN A 1 95 ? 5.244 1.269 16.538 1.00 91.06 95 GLN A CA 1
ATOM 781 C C . GLN A 1 95 ? 4.722 1.487 17.974 1.00 91.06 95 GLN A C 1
ATOM 783 O O . GLN A 1 95 ? 5.493 1.441 18.929 1.00 91.06 95 GLN A O 1
ATOM 788 N N . GLY A 1 96 ? 3.412 1.712 18.138 1.00 87.00 96 GLY A N 1
ATOM 789 C CA . GLY A 1 96 ? 2.778 2.048 19.415 1.00 87.00 96 GLY A CA 1
ATOM 790 C C . GLY A 1 96 ? 2.963 3.512 19.827 1.00 87.00 96 GLY A C 1
ATOM 791 O O . GLY A 1 96 ? 3.558 4.303 19.097 1.00 87.00 96 GLY A O 1
ATOM 792 N N . GLN A 1 97 ? 2.453 3.864 21.012 1.00 82.06 97 GLN A N 1
ATOM 793 C CA . GLN A 1 97 ? 2.327 5.260 21.463 1.00 82.06 97 GLN A CA 1
ATOM 794 C C . GLN A 1 97 ? 3.663 5.999 21.611 1.00 82.06 97 GLN A C 1
ATOM 796 O O . GLN A 1 97 ? 3.743 7.207 21.424 1.00 82.06 97 GLN A O 1
ATOM 801 N N . SER A 1 98 ? 4.731 5.278 21.956 1.00 85.50 98 SER A N 1
ATOM 802 C CA . SER A 1 98 ? 6.076 5.857 22.085 1.00 85.50 98 SER A CA 1
ATOM 803 C C . SER A 1 98 ? 6.804 5.998 20.743 1.00 85.50 98 SER A C 1
ATOM 805 O O . SER A 1 98 ? 7.888 6.576 20.698 1.00 85.50 98 SER A O 1
ATOM 807 N N . GLY A 1 99 ? 6.246 5.440 19.665 1.00 89.12 99 GLY A N 1
ATOM 808 C CA . GLY A 1 99 ? 6.780 5.541 18.312 1.00 89.12 99 GLY A CA 1
ATOM 809 C C . GLY A 1 99 ? 6.232 6.750 17.544 1.00 89.12 99 GLY A C 1
ATOM 810 O O . GLY A 1 99 ? 5.300 7.415 17.994 1.00 89.12 99 GLY A O 1
ATOM 811 N N . PRO A 1 100 ? 6.791 7.049 16.359 1.00 91.44 100 PRO A N 1
ATOM 812 C CA . PRO A 1 100 ? 6.288 8.118 15.514 1.00 91.44 100 PRO A CA 1
ATOM 813 C C . PRO A 1 100 ? 4.878 7.795 15.009 1.00 91.44 100 PRO A C 1
ATOM 815 O O . PRO A 1 100 ? 4.632 6.732 14.431 1.00 91.44 100 PRO A O 1
ATOM 818 N N . ALA A 1 101 ? 3.975 8.755 15.178 1.00 92.88 101 ALA A N 1
ATOM 819 C CA . ALA A 1 101 ? 2.671 8.734 14.541 1.00 92.88 101 ALA A CA 1
ATOM 820 C C . ALA A 1 101 ? 2.813 8.945 13.023 1.00 92.88 101 ALA A C 1
ATOM 822 O O . ALA A 1 101 ? 3.646 9.731 12.561 1.00 92.88 101 ALA A O 1
ATOM 823 N N . VAL A 1 102 ? 1.995 8.251 12.231 1.00 94.56 102 VAL A N 1
ATOM 824 C CA . VAL A 1 102 ? 2.007 8.330 10.764 1.00 94.56 102 VAL A CA 1
ATOM 825 C C . VAL A 1 102 ? 0.615 8.656 10.252 1.00 94.56 102 VAL A C 1
ATOM 827 O O . VAL A 1 102 ? -0.371 8.102 10.727 1.00 94.56 102 VAL A O 1
ATOM 830 N N . LYS A 1 103 ? 0.506 9.528 9.250 1.00 95.75 103 LYS A N 1
ATOM 831 C CA . LYS A 1 103 ? -0.771 9.748 8.565 1.00 95.75 103 LYS A CA 1
ATOM 832 C C . LYS A 1 103 ? -0.892 8.765 7.418 1.00 95.75 103 LYS A C 1
ATOM 834 O O . LYS A 1 103 ? 0.043 8.642 6.628 1.00 95.75 103 LYS A O 1
ATOM 839 N N . ALA A 1 104 ? -2.042 8.113 7.292 1.00 96.88 104 ALA A N 1
ATOM 840 C CA . ALA A 1 104 ? -2.350 7.232 6.172 1.00 96.88 104 ALA A CA 1
ATOM 841 C C . ALA A 1 104 ? -3.789 7.423 5.699 1.00 96.88 104 ALA A C 1
ATOM 843 O O . ALA A 1 104 ? -4.684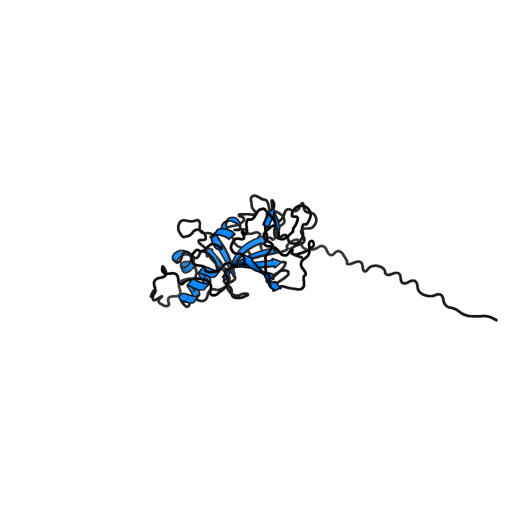 7.727 6.486 1.00 96.88 104 ALA A O 1
ATOM 844 N N . TYR A 1 105 ? -4.015 7.228 4.400 1.00 97.44 105 TYR A N 1
ATOM 845 C CA . TYR A 1 105 ? -5.370 7.102 3.881 1.00 97.44 105 TYR A CA 1
ATOM 846 C C . TYR A 1 105 ? -5.897 5.700 4.198 1.00 97.44 105 TYR A C 1
ATOM 848 O O . TYR A 1 105 ? -5.299 4.701 3.788 1.00 97.44 105 TYR A O 1
ATOM 856 N N . CYS A 1 106 ? -7.015 5.650 4.912 1.00 97.12 106 CYS A N 1
ATOM 857 C CA . CYS A 1 106 ? -7.770 4.450 5.199 1.00 97.12 106 CYS A CA 1
ATOM 858 C C . CYS A 1 106 ? -8.970 4.345 4.268 1.00 97.12 106 CYS A C 1
ATOM 860 O O . CYS A 1 106 ? -9.821 5.233 4.224 1.00 97.12 106 CYS A O 1
ATOM 862 N N . ASP A 1 107 ? -9.064 3.223 3.570 1.00 97.44 107 ASP A N 1
ATOM 863 C CA . ASP A 1 107 ? -10.273 2.826 2.861 1.00 97.44 107 ASP A CA 1
ATOM 864 C C . ASP A 1 107 ? -11.047 1.844 3.744 1.00 97.44 107 ASP A C 1
ATOM 866 O O . ASP A 1 107 ? -10.644 0.693 3.942 1.00 97.44 107 ASP A O 1
ATOM 870 N N . MET A 1 108 ? -12.125 2.361 4.333 1.00 95.44 108 MET A N 1
ATOM 871 C CA . MET A 1 108 ? -12.958 1.695 5.333 1.00 95.44 108 MET A CA 1
ATOM 872 C C . MET A 1 108 ? -14.185 1.026 4.712 1.00 95.44 108 MET A C 1
ATOM 874 O O . MET A 1 108 ? -14.911 0.317 5.406 1.00 95.44 108 MET A O 1
ATOM 878 N N . THR A 1 109 ? -14.409 1.211 3.410 1.00 95.12 109 THR A N 1
ATOM 879 C CA . THR A 1 109 ? -15.646 0.800 2.740 1.00 95.12 109 THR A CA 1
ATOM 880 C C . THR A 1 109 ? -15.448 -0.351 1.759 1.00 95.12 109 THR A C 1
ATOM 882 O O . THR A 1 109 ? -16.245 -1.292 1.737 1.00 95.12 109 THR A O 1
ATOM 885 N N . ARG A 1 110 ? -14.391 -0.333 0.938 1.00 94.25 110 ARG A N 1
ATOM 886 C CA . ARG A 1 110 ? -14.266 -1.286 -0.175 1.00 94.25 110 ARG A CA 1
ATOM 887 C C . ARG A 1 110 ? -13.696 -2.621 0.270 1.00 94.25 110 ARG A C 1
ATOM 889 O O . ARG A 1 110 ? -12.759 -2.704 1.062 1.00 94.25 110 ARG A O 1
ATOM 896 N N . ASP A 1 111 ? -14.254 -3.686 -0.298 1.00 93.56 111 ASP A N 1
ATOM 897 C CA . ASP A 1 111 ? -13.832 -5.072 -0.076 1.00 93.56 111 ASP A CA 1
ATOM 898 C C . ASP A 1 111 ? -13.877 -5.522 1.397 1.00 93.56 111 ASP A C 1
ATOM 900 O O . ASP A 1 111 ? -13.230 -6.504 1.741 1.00 93.56 111 ASP A O 1
ATOM 904 N N . GLY A 1 112 ? -14.618 -4.830 2.273 1.00 92.00 112 GLY A N 1
ATOM 905 C CA . GLY A 1 112 ? -14.665 -5.072 3.726 1.00 92.00 112 GLY A CA 1
ATOM 906 C C . GLY A 1 112 ? -13.929 -4.023 4.571 1.00 92.00 112 GLY A C 1
ATOM 907 O O . GLY A 1 112 ? -13.981 -4.086 5.798 1.00 92.00 112 GLY A O 1
ATOM 908 N N . GLY A 1 113 ? -13.276 -3.048 3.932 1.00 94.31 113 GLY A N 1
ATOM 909 C CA . GLY A 1 113 ? -12.602 -1.940 4.603 1.00 94.31 113 GLY A CA 1
ATOM 910 C C . GLY A 1 113 ? -11.319 -2.331 5.338 1.00 94.31 113 GLY A C 1
ATOM 911 O O . GLY A 1 113 ? -10.792 -3.437 5.166 1.00 94.31 113 GLY A O 1
ATOM 912 N N . GLY A 1 114 ? -10.806 -1.391 6.136 1.00 94.75 114 GLY A N 1
ATOM 913 C CA . GLY A 1 114 ? -9.593 -1.560 6.936 1.00 94.75 114 GLY A CA 1
ATOM 914 C C . GLY A 1 114 ? -8.294 -1.499 6.128 1.00 94.75 114 GLY A C 1
ATOM 915 O O . GLY A 1 114 ? -7.258 -1.959 6.600 1.00 94.75 114 GLY A O 1
ATOM 916 N N . TRP A 1 115 ? -8.327 -0.957 4.911 1.00 97.38 115 TRP A N 1
ATOM 917 C CA . TRP A 1 115 ? -7.155 -0.886 4.041 1.00 97.38 115 TRP A CA 1
ATOM 918 C C . TRP A 1 115 ? -6.298 0.335 4.353 1.00 97.38 115 TRP A C 1
ATOM 920 O O . TRP A 1 115 ? -6.759 1.462 4.188 1.00 97.38 115 TRP A O 1
ATOM 930 N N . THR A 1 116 ? -5.036 0.114 4.710 1.00 97.69 116 THR A N 1
ATOM 931 C CA . THR A 1 116 ? -4.033 1.171 4.879 1.00 97.69 116 THR A CA 1
ATOM 932 C C . THR A 1 116 ? -3.294 1.408 3.565 1.00 97.69 116 THR A C 1
ATOM 934 O O . THR A 1 116 ? -2.665 0.485 3.040 1.00 97.69 116 THR A O 1
ATOM 937 N N . LEU A 1 117 ? -3.337 2.631 3.027 1.00 98.12 117 LEU A N 1
ATOM 938 C CA . LEU A 1 117 ? -2.511 3.027 1.882 1.00 98.12 117 LEU A CA 1
ATOM 939 C C . LEU A 1 117 ? -1.032 3.069 2.293 1.00 98.12 117 LEU A C 1
ATOM 941 O O . LEU A 1 117 ? -0.669 3.814 3.197 1.00 98.12 117 LEU A O 1
ATOM 945 N N . LEU A 1 118 ? -0.178 2.311 1.601 1.00 98.19 118 LEU A N 1
ATOM 946 C CA . LEU A 1 118 ? 1.267 2.281 1.852 1.00 98.19 118 LEU A CA 1
ATOM 947 C C . LEU A 1 118 ? 2.047 3.110 0.835 1.00 98.19 118 LEU A C 1
ATOM 949 O O . LEU A 1 118 ? 2.975 3.825 1.207 1.00 98.19 118 LEU A O 1
ATOM 953 N N . VAL A 1 119 ? 1.685 2.993 -0.446 1.00 97.31 119 VAL A N 1
ATOM 954 C CA . VAL A 1 119 ? 2.334 3.695 -1.559 1.00 97.31 119 VAL A CA 1
ATOM 955 C C . VAL A 1 119 ? 1.279 4.130 -2.567 1.00 97.31 119 VAL A C 1
ATOM 957 O O . VAL A 1 119 ? 0.423 3.335 -2.948 1.00 97.31 119 VAL A O 1
ATOM 960 N N . SER A 1 120 ? 1.374 5.374 -3.025 1.00 95.00 120 SER A N 1
ATOM 961 C CA . SER A 1 120 ? 0.680 5.898 -4.201 1.00 95.00 120 SER A CA 1
ATOM 962 C C . SER A 1 120 ? 1.728 6.506 -5.124 1.00 95.00 120 SER A C 1
ATOM 964 O O . SER A 1 120 ? 2.546 7.304 -4.676 1.00 95.00 120 SER A O 1
ATOM 966 N N . SER A 1 121 ? 1.734 6.111 -6.391 1.00 92.12 121 SER A N 1
ATOM 967 C CA . SER A 1 121 ? 2.683 6.568 -7.403 1.00 92.12 121 SER A CA 1
ATOM 968 C C . SER A 1 121 ? 1.941 7.245 -8.539 1.00 92.12 121 SER A C 1
ATOM 970 O O . SER A 1 121 ? 1.016 6.670 -9.106 1.00 92.12 121 SER A O 1
ATOM 972 N N . HIS A 1 122 ? 2.352 8.468 -8.850 1.00 87.56 122 HIS A N 1
ATOM 973 C CA . HIS A 1 122 ? 1.801 9.319 -9.904 1.00 87.56 122 HIS A CA 1
ATOM 974 C C . HIS A 1 122 ? 2.876 9.854 -10.838 1.00 87.56 122 HIS A C 1
ATOM 976 O O . HIS A 1 122 ? 2.599 10.105 -12.009 1.00 87.56 122 HIS A O 1
ATOM 982 N N . THR A 1 123 ? 4.103 10.018 -10.341 1.00 84.44 123 THR A N 1
ATOM 983 C CA . THR A 1 123 ? 5.230 10.522 -11.129 1.00 84.44 123 THR A CA 1
ATOM 984 C C . THR A 1 123 ? 6.329 9.474 -11.295 1.00 84.44 123 THR A C 1
ATOM 986 O O . THR A 1 123 ? 6.429 8.503 -10.550 1.00 84.44 123 THR A O 1
ATOM 989 N N . ASN A 1 124 ? 7.231 9.707 -12.252 1.00 82.00 124 ASN A N 1
ATOM 990 C CA . ASN A 1 124 ? 8.423 8.880 -12.474 1.00 82.00 124 ASN A CA 1
ATOM 991 C C . ASN A 1 124 ? 9.678 9.477 -11.798 1.00 82.00 124 ASN A C 1
ATOM 993 O O . ASN A 1 124 ? 10.771 9.456 -12.372 1.00 82.00 124 ASN A O 1
ATOM 997 N N . THR A 1 125 ? 9.527 10.060 -10.602 1.00 88.62 125 THR A N 1
ATOM 998 C CA . THR A 1 125 ? 10.604 10.758 -9.859 1.00 88.62 125 THR A CA 1
ATOM 999 C C . THR A 1 125 ? 11.046 10.016 -8.590 1.00 88.62 125 THR A C 1
ATOM 1001 O O . THR A 1 125 ? 11.595 10.598 -7.645 1.00 88.62 125 THR A O 1
ATOM 1004 N N . TRP A 1 126 ? 10.805 8.707 -8.548 1.00 91.00 126 TRP A N 1
ATOM 1005 C CA . TRP A 1 126 ? 11.154 7.876 -7.402 1.00 91.00 126 TRP A CA 1
ATOM 1006 C C . TRP A 1 126 ? 12.661 7.640 -7.313 1.00 91.00 126 TRP A C 1
ATOM 1008 O O . TRP A 1 126 ? 13.370 7.516 -8.309 1.00 91.00 126 TRP A O 1
ATOM 1018 N N . THR A 1 127 ? 13.182 7.560 -6.100 1.00 93.06 127 THR A N 1
ATOM 1019 C CA . THR A 1 127 ? 14.577 7.240 -5.799 1.00 93.06 127 THR A CA 1
ATOM 1020 C C . THR A 1 127 ? 14.611 6.170 -4.718 1.00 93.06 127 THR A C 1
ATOM 1022 O O . THR A 1 127 ? 13.631 5.965 -4.008 1.00 93.06 127 THR A O 1
ATOM 1025 N N . ALA A 1 128 ? 15.749 5.494 -4.554 1.00 92.06 128 ALA A N 1
ATOM 1026 C CA . ALA A 1 128 ? 15.911 4.560 -3.440 1.00 92.06 128 ALA A CA 1
ATOM 1027 C C . ALA A 1 128 ? 15.711 5.247 -2.073 1.00 92.06 128 ALA A C 1
ATOM 1029 O O . ALA A 1 128 ? 15.209 4.621 -1.144 1.00 92.06 128 ALA A O 1
ATOM 1030 N N . GLY A 1 129 ? 16.056 6.538 -1.968 1.00 93.50 129 GLY A N 1
ATOM 1031 C CA . GLY A 1 129 ? 15.897 7.319 -0.742 1.00 93.50 129 GLY A CA 1
ATOM 1032 C C . GLY A 1 129 ? 14.442 7.663 -0.420 1.00 93.50 129 GLY A C 1
ATOM 1033 O O . GLY A 1 129 ? 14.032 7.528 0.726 1.00 93.50 129 GLY A O 1
ATOM 1034 N N . ASN A 1 130 ? 13.644 8.054 -1.420 1.00 95.69 130 ASN A N 1
ATOM 1035 C CA . ASN A 1 130 ? 12.251 8.464 -1.194 1.00 95.69 130 ASN A CA 1
ATOM 1036 C C . ASN A 1 130 ? 11.227 7.327 -1.350 1.00 95.69 130 ASN A C 1
ATOM 1038 O O . ASN A 1 130 ? 10.056 7.508 -1.044 1.00 95.69 130 ASN A O 1
ATOM 1042 N N . LEU A 1 131 ? 11.638 6.136 -1.794 1.00 95.62 131 LEU A N 1
ATOM 1043 C CA . LEU A 1 131 ? 10.723 5.000 -1.898 1.00 95.62 131 LEU A CA 1
ATOM 1044 C C . LEU A 1 131 ? 10.139 4.605 -0.539 1.00 95.62 131 LEU A C 1
ATOM 1046 O O . LEU A 1 131 ? 8.977 4.221 -0.455 1.00 95.62 131 LEU A O 1
ATOM 1050 N N . ARG A 1 132 ? 10.945 4.686 0.523 1.00 96.62 132 ARG A N 1
ATOM 1051 C CA . ARG A 1 132 ? 10.531 4.278 1.872 1.00 96.62 132 ARG A CA 1
ATOM 1052 C C . ARG A 1 132 ? 9.646 5.315 2.558 1.00 96.62 132 ARG A C 1
ATOM 1054 O O . ARG A 1 132 ? 8.747 4.920 3.294 1.00 96.62 132 ARG A O 1
ATOM 1061 N N . LEU A 1 133 ? 9.917 6.598 2.325 1.00 97.56 133 LEU A N 1
ATOM 1062 C CA . LEU A 1 133 ? 9.194 7.736 2.885 1.00 97.56 133 LEU A CA 1
ATOM 1063 C C . LEU A 1 133 ? 9.109 8.852 1.846 1.00 97.56 133 LEU A C 1
ATOM 1065 O O . LEU A 1 133 ? 10.133 9.314 1.335 1.00 97.56 133 LEU A O 1
ATOM 1069 N N . ARG A 1 134 ? 7.888 9.289 1.537 1.00 97.56 134 ARG A N 1
ATOM 1070 C CA . ARG A 1 134 ? 7.626 10.398 0.615 1.00 97.56 134 ARG A CA 1
ATOM 1071 C C . ARG A 1 134 ? 6.281 11.024 0.934 1.00 97.56 134 ARG A C 1
ATOM 1073 O O . ARG A 1 134 ? 5.275 10.325 0.937 1.00 97.56 134 ARG A O 1
ATOM 1080 N N . ASN A 1 135 ? 6.260 12.339 1.146 1.00 97.50 135 ASN A N 1
ATOM 1081 C CA . ASN A 1 135 ? 5.038 13.088 1.457 1.00 97.50 135 ASN A CA 1
ATOM 1082 C C . ASN A 1 135 ? 4.255 12.494 2.648 1.00 97.50 135 ASN A C 1
ATOM 1084 O O . ASN A 1 135 ? 3.031 12.490 2.653 1.00 97.50 135 ASN A O 1
ATOM 1088 N N . GLU A 1 136 ? 4.966 11.992 3.661 1.00 95.06 136 GLU A N 1
ATOM 1089 C CA . GLU A 1 136 ? 4.417 11.251 4.810 1.00 95.06 136 GLU A CA 1
ATOM 1090 C C . GLU A 1 136 ? 3.334 12.007 5.603 1.00 95.06 136 GLU A C 1
ATOM 1092 O O . GLU A 1 136 ? 2.415 11.388 6.133 1.00 95.06 136 GLU A O 1
ATOM 1097 N N . GLY A 1 137 ? 3.393 13.343 5.631 1.00 95.81 137 GLY A N 1
ATOM 1098 C CA . GLY A 1 137 ? 2.379 14.194 6.263 1.00 95.81 137 GLY A CA 1
ATOM 1099 C C . GLY A 1 137 ? 1.132 14.466 5.410 1.00 95.81 137 GLY A C 1
ATOM 1100 O O . GLY A 1 137 ? 0.159 15.013 5.932 1.00 95.81 137 GLY A O 1
ATOM 1101 N N . SER A 1 138 ? 1.145 14.075 4.132 1.00 96.69 138 SER A N 1
ATOM 1102 C CA . SER A 1 138 ? 0.105 14.392 3.145 1.00 96.69 138 SER A CA 1
ATOM 1103 C C . SER A 1 138 ? -0.294 13.159 2.316 1.00 96.69 138 SER A C 1
ATOM 1105 O O . SER A 1 138 ? -0.013 13.116 1.113 1.00 96.69 138 SER A O 1
ATOM 1107 N N . PRO A 1 139 ? -0.948 12.145 2.923 1.00 96.44 139 PRO A N 1
ATOM 1108 C CA . PRO A 1 139 ? -1.446 10.985 2.190 1.00 96.44 139 PRO A CA 1
ATOM 1109 C C 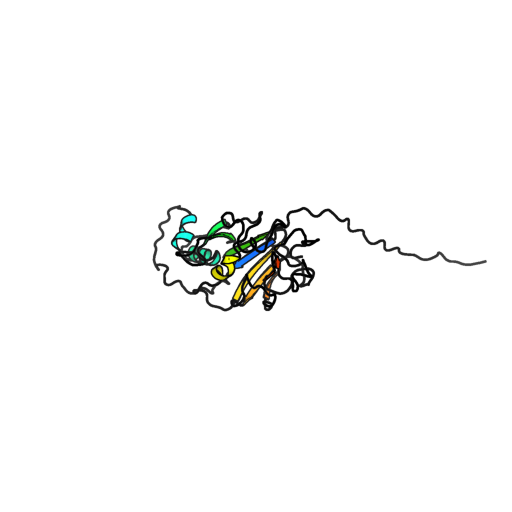. PRO A 1 139 ? -2.357 11.395 1.041 1.00 96.44 139 PRO A C 1
ATOM 1111 O O . PRO A 1 139 ? -3.253 12.221 1.209 1.00 96.44 139 PRO A O 1
ATOM 1114 N N . SER A 1 140 ? -2.135 10.807 -0.132 1.00 93.81 140 SER A N 1
ATOM 1115 C CA . SER A 1 140 ? -2.881 11.157 -1.335 1.00 93.81 140 SER A CA 1
ATOM 1116 C C . SER A 1 140 ? -3.056 9.954 -2.249 1.00 93.81 140 SER A C 1
ATOM 1118 O O . SER A 1 140 ? -2.122 9.189 -2.487 1.00 93.81 140 SER A O 1
ATOM 1120 N N . LEU A 1 141 ? -4.261 9.826 -2.801 1.00 91.12 141 LEU A N 1
ATOM 1121 C CA . LEU A 1 141 ? -4.558 8.905 -3.896 1.00 91.12 141 LEU A CA 1
ATOM 1122 C C . LEU A 1 141 ? -4.222 9.507 -5.265 1.00 91.12 141 LEU A C 1
ATOM 1124 O O . LEU A 1 141 ? -4.221 8.786 -6.253 1.00 91.12 141 LEU A O 1
ATOM 1128 N N . THR A 1 142 ? -3.960 10.813 -5.351 1.00 90.06 142 THR A N 1
ATOM 1129 C CA . THR A 1 142 ? -3.754 11.547 -6.616 1.00 90.06 142 THR A CA 1
ATOM 1130 C C . THR A 1 142 ? -2.359 12.168 -6.744 1.00 90.06 142 THR A C 1
ATOM 1132 O O . THR A 1 142 ? -2.071 12.841 -7.727 1.00 90.06 142 THR A O 1
ATOM 1135 N N . SER A 1 143 ? -1.492 11.942 -5.757 1.00 91.38 143 SER A N 1
ATOM 1136 C CA . SER A 1 143 ? -0.105 12.412 -5.726 1.00 91.38 143 SER A CA 1
ATOM 1137 C C . SER A 1 143 ? 0.811 11.301 -5.222 1.00 91.38 143 SER A C 1
ATOM 1139 O O . SER A 1 143 ? 0.341 10.324 -4.631 1.00 91.38 143 SER A O 1
ATOM 1141 N N . ASP A 1 144 ? 2.121 11.452 -5.436 1.00 94.12 144 ASP A N 1
ATOM 1142 C CA . ASP A 1 144 ? 3.087 10.514 -4.868 1.00 94.12 144 ASP A CA 1
ATOM 1143 C C . ASP A 1 144 ? 3.011 10.524 -3.340 1.00 94.12 144 ASP A C 1
ATOM 1145 O O . ASP A 1 144 ? 3.010 11.587 -2.720 1.00 94.12 144 ASP A O 1
ATOM 1149 N N . TYR A 1 145 ? 3.013 9.349 -2.734 1.00 97.56 145 TYR A N 1
ATOM 1150 C CA . TYR A 1 145 ? 3.005 9.170 -1.291 1.00 97.56 145 TYR A CA 1
ATOM 1151 C C . TYR A 1 145 ? 3.643 7.827 -0.948 1.00 97.56 145 TYR A C 1
ATOM 1153 O O . TYR A 1 145 ? 3.438 6.842 -1.659 1.00 97.56 145 TYR A O 1
ATOM 1161 N N . SER A 1 146 ? 4.414 7.775 0.133 1.00 98.00 146 SER A N 1
ATOM 1162 C CA . SER A 1 146 ? 4.928 6.526 0.675 1.00 98.00 146 SER A CA 1
ATOM 1163 C C . SER A 1 146 ? 5.131 6.610 2.178 1.00 98.00 146 SER A C 1
ATOM 1165 O O . SER A 1 146 ? 5.799 7.516 2.677 1.00 98.00 146 SER A O 1
ATOM 1167 N N . ILE A 1 147 ? 4.620 5.592 2.862 1.00 97.88 147 ILE A N 1
ATOM 1168 C CA . ILE A 1 147 ? 4.977 5.213 4.232 1.00 97.88 147 ILE A CA 1
ATOM 1169 C C . ILE A 1 147 ? 5.501 3.772 4.275 1.00 97.88 147 ILE A C 1
ATOM 1171 O O . ILE A 1 147 ? 5.415 3.101 5.302 1.00 97.88 147 ILE A O 1
ATOM 1175 N N . LEU A 1 148 ? 6.052 3.273 3.159 1.00 97.69 148 LEU A N 1
ATOM 1176 C CA . LEU A 1 148 ? 6.510 1.887 3.008 1.00 97.69 148 LEU A CA 1
ATOM 1177 C C . LEU A 1 148 ? 7.505 1.462 4.102 1.00 97.69 148 LEU A C 1
ATOM 1179 O O . LEU A 1 148 ? 7.546 0.288 4.460 1.00 97.69 148 LEU A O 1
ATOM 1183 N N . LYS A 1 149 ? 8.272 2.404 4.673 1.00 96.75 149 LYS A N 1
ATOM 1184 C CA . LYS A 1 149 ? 9.133 2.176 5.848 1.00 96.75 149 LYS A CA 1
ATOM 1185 C C . LYS A 1 149 ? 8.393 1.483 6.998 1.00 96.75 149 LYS A C 1
ATOM 1187 O O . LYS A 1 149 ? 8.981 0.620 7.635 1.00 96.75 149 LYS A O 1
ATOM 1192 N N . TYR A 1 150 ? 7.141 1.861 7.242 1.00 96.19 150 TYR A N 1
ATOM 1193 C CA . TYR A 1 150 ? 6.332 1.380 8.361 1.00 96.19 150 TYR A CA 1
ATOM 1194 C C . TYR A 1 150 ? 5.468 0.168 8.000 1.00 96.19 150 TYR A C 1
ATOM 1196 O O . TYR A 1 150 ? 4.757 -0.343 8.854 1.00 96.19 150 TYR A O 1
ATOM 1204 N N . ALA A 1 151 ? 5.496 -0.307 6.750 1.00 94.94 151 ALA A N 1
ATOM 1205 C CA . ALA A 1 151 ? 4.570 -1.332 6.267 1.00 94.94 151 ALA A CA 1
ATOM 1206 C C . ALA A 1 151 ? 4.647 -2.653 7.054 1.00 94.94 151 ALA A C 1
ATOM 1208 O O . ALA A 1 151 ? 3.619 -3.279 7.312 1.00 94.94 151 ALA A O 1
ATOM 1209 N N . ASP A 1 152 ? 5.851 -3.064 7.458 1.00 94.06 152 ASP A N 1
ATOM 1210 C CA . ASP A 1 152 ? 6.031 -4.285 8.245 1.00 94.06 152 ASP A CA 1
ATOM 1211 C C . ASP A 1 152 ? 5.598 -4.090 9.710 1.00 94.06 152 ASP A C 1
ATOM 1213 O O . ASP A 1 152 ? 4.969 -4.988 10.266 1.00 94.06 152 ASP A O 1
ATOM 1217 N N . ASP A 1 153 ? 5.821 -2.909 10.299 1.00 92.81 153 ASP A N 1
ATOM 1218 C CA . ASP A 1 153 ? 5.330 -2.562 11.644 1.00 92.81 153 ASP A CA 1
ATOM 1219 C C . ASP A 1 153 ? 3.796 -2.513 11.679 1.00 92.81 153 ASP A C 1
ATOM 1221 O O . ASP A 1 153 ? 3.168 -3.126 12.539 1.00 92.81 153 ASP A O 1
ATOM 1225 N N . ILE A 1 154 ? 3.190 -1.867 10.675 1.00 89.69 154 ILE A N 1
ATOM 1226 C CA . ILE A 1 154 ? 1.737 -1.797 10.472 1.00 89.69 154 ILE A CA 1
ATOM 1227 C C . ILE A 1 154 ? 1.133 -3.210 10.404 1.00 89.69 154 ILE A C 1
ATOM 1229 O O . ILE A 1 154 ? 0.057 -3.447 10.951 1.00 89.69 154 ILE A O 1
ATOM 1233 N N . LYS A 1 155 ? 1.827 -4.161 9.761 1.00 87.00 155 LYS A N 1
ATOM 1234 C CA . LYS A 1 155 ? 1.374 -5.554 9.626 1.00 87.00 155 LYS A CA 1
ATOM 1235 C C . LYS A 1 155 ? 1.545 -6.396 10.892 1.00 87.00 155 LYS A C 1
ATOM 1237 O O . LYS A 1 155 ? 0.779 -7.343 11.122 1.00 87.00 155 LYS A O 1
ATOM 1242 N N . ASN A 1 156 ? 2.570 -6.119 11.687 1.00 81.31 156 ASN A N 1
ATOM 1243 C CA . ASN A 1 156 ? 3.033 -7.003 12.754 1.00 81.31 156 ASN A CA 1
ATOM 1244 C C . ASN A 1 156 ? 2.421 -6.665 14.122 1.00 81.31 156 ASN A C 1
ATOM 1246 O O . ASN A 1 156 ? 3.120 -6.599 15.130 1.00 81.31 156 ASN A O 1
ATOM 1250 N N . ASP A 1 157 ? 1.097 -6.510 14.190 1.00 77.25 157 ASP A N 1
ATOM 1251 C CA . ASP A 1 157 ? 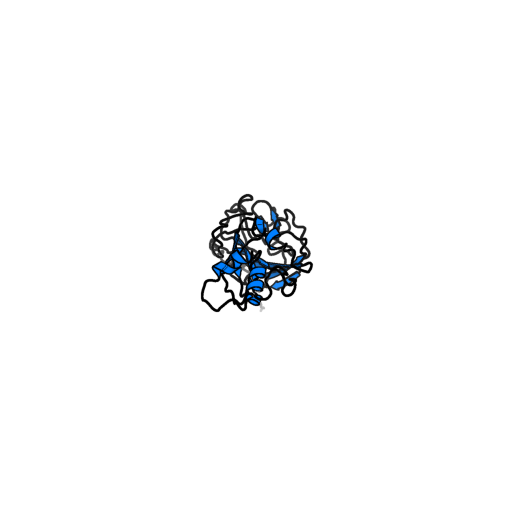0.417 -6.395 15.481 1.00 77.25 157 ASP A CA 1
ATOM 12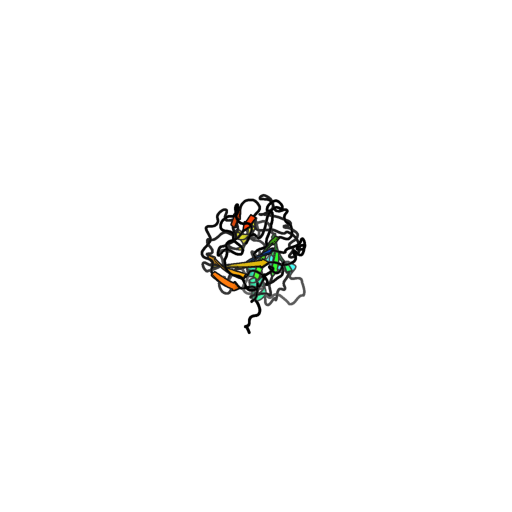52 C C . ASP A 1 157 ? 0.385 -7.747 16.225 1.00 77.25 157 ASP A C 1
ATOM 1254 O O . ASP A 1 157 ? -0.032 -8.772 15.670 1.00 77.25 157 ASP A O 1
ATOM 1258 N N . ALA A 1 158 ? 0.820 -7.746 17.487 1.00 69.38 158 ALA A N 1
ATOM 1259 C CA . ALA A 1 158 ? 0.906 -8.926 18.348 1.00 69.38 158 ALA A CA 1
ATOM 1260 C C . ALA A 1 158 ? -0.468 -9.544 18.659 1.00 69.38 158 ALA A C 1
ATOM 1262 O O . ALA A 1 158 ? -0.557 -10.743 18.908 1.00 69.38 158 ALA A O 1
ATOM 1263 N N . ASN A 1 159 ? -1.541 -8.752 18.580 1.00 70.56 159 ASN A N 1
ATOM 1264 C CA . ASN A 1 159 ? -2.901 -9.205 18.879 1.00 70.56 159 ASN A CA 1
ATOM 1265 C C . ASN A 1 159 ? -3.587 -9.910 17.695 1.00 70.56 159 ASN A C 1
ATOM 1267 O O . ASN A 1 159 ? -4.750 -10.291 17.801 1.00 70.56 159 ASN A O 1
ATOM 1271 N N . ILE A 1 160 ? -2.901 -10.099 16.563 1.00 74.06 160 ILE A N 1
ATOM 1272 C CA . ILE A 1 160 ? -3.455 -10.767 15.377 1.00 74.06 160 ILE A CA 1
ATOM 1273 C C . ILE A 1 160 ? -3.006 -12.229 15.334 1.00 74.06 160 ILE A C 1
ATOM 1275 O O . ILE A 1 160 ? -1.815 -12.530 15.236 1.00 74.06 160 ILE A O 1
ATOM 1279 N N . VAL A 1 161 ? -3.983 -13.130 15.330 1.00 74.75 161 VAL A N 1
ATOM 1280 C CA . VAL A 1 161 ? -3.856 -14.578 15.149 1.00 74.75 161 VAL A CA 1
ATOM 1281 C C . VAL A 1 161 ? -3.834 -14.933 13.668 1.00 74.75 161 VAL A C 1
ATOM 1283 O O . VAL A 1 161 ? -4.616 -14.430 12.872 1.00 74.75 161 VAL A O 1
ATOM 1286 N N . GLY A 1 162 ? -3.007 -15.899 13.291 1.00 82.25 162 GLY A N 1
ATOM 1287 C CA . GLY A 1 162 ? -2.972 -16.439 11.938 1.00 82.25 162 GLY A CA 1
ATOM 1288 C C . GLY A 1 162 ? -1.739 -16.016 11.155 1.00 82.25 162 GLY A C 1
ATOM 1289 O O . GLY A 1 162 ? -0.978 -15.129 11.543 1.00 82.25 162 GLY A O 1
ATOM 1290 N N . ASN A 1 163 ? -1.546 -16.709 10.037 1.00 88.06 163 ASN A N 1
ATOM 1291 C CA . ASN A 1 163 ? -0.270 -16.734 9.328 1.00 88.06 163 ASN A CA 1
ATOM 1292 C C . ASN A 1 163 ? -0.328 -16.001 7.989 1.00 88.06 163 ASN A C 1
ATOM 1294 O O . ASN A 1 163 ? 0.585 -16.145 7.186 1.00 88.06 163 ASN A O 1
ATOM 1298 N N . THR A 1 164 ? -1.385 -15.234 7.721 1.00 92.69 164 THR A N 1
ATOM 1299 C CA . THR A 1 164 ? -1.558 -14.533 6.446 1.00 92.69 164 THR A CA 1
ATOM 1300 C C . THR A 1 164 ? -2.106 -13.123 6.620 1.00 92.69 164 THR A C 1
ATOM 1302 O O . THR A 1 164 ? -2.728 -12.786 7.626 1.00 92.69 164 THR A O 1
ATOM 1305 N N . PHE A 1 165 ? -1.864 -12.292 5.612 1.00 94.31 165 PHE A N 1
ATOM 1306 C CA . PHE A 1 165 ? -2.438 -10.958 5.457 1.00 94.31 165 PHE A CA 1
ATOM 1307 C C . PHE A 1 165 ? -2.900 -10.748 4.018 1.00 94.31 165 PHE A C 1
ATOM 1309 O O . PHE A 1 165 ? -2.626 -11.586 3.158 1.00 94.31 165 PHE A O 1
ATOM 1316 N N . GLU A 1 166 ? -3.561 -9.623 3.746 1.00 96.25 166 GLU A N 1
ATOM 1317 C CA . GLU A 1 166 ? -3.950 -9.236 2.393 1.00 96.25 166 GLU A CA 1
ATOM 1318 C C . GLU A 1 166 ? -3.280 -7.938 1.943 1.00 96.25 166 GLU A C 1
ATOM 1320 O O . GLU A 1 166 ? -3.093 -6.997 2.713 1.00 96.25 166 GLU A O 1
ATOM 1325 N N . TYR A 1 167 ? -2.931 -7.874 0.663 1.00 97.56 167 TYR A N 1
ATOM 1326 C CA . TYR A 1 167 ? -2.473 -6.657 0.009 1.00 97.56 167 TYR A CA 1
ATOM 1327 C C . TYR A 1 167 ? -3.262 -6.421 -1.270 1.00 97.56 167 TYR A C 1
ATOM 1329 O O . TYR A 1 167 ? -3.703 -7.360 -1.937 1.00 97.56 167 TYR A O 1
ATOM 1337 N N . ARG A 1 168 ? -3.444 -5.148 -1.604 1.00 97.44 168 ARG A N 1
ATOM 1338 C CA . ARG A 1 168 ? -4.212 -4.706 -2.761 1.00 97.44 168 ARG A CA 1
ATOM 1339 C C . ARG A 1 168 ? -3.334 -3.871 -3.673 1.00 97.44 168 ARG A C 1
ATOM 1341 O O . ARG A 1 168 ? -2.709 -2.917 -3.212 1.00 97.44 168 ARG A O 1
ATOM 1348 N N . LEU A 1 169 ? -3.316 -4.236 -4.952 1.00 95.69 169 LEU A N 1
ATOM 1349 C CA . LEU A 1 169 ? -2.703 -3.448 -6.016 1.00 95.69 169 LEU A CA 1
ATOM 1350 C C . LEU A 1 169 ? -3.790 -2.934 -6.941 1.00 95.69 169 LEU A C 1
ATOM 1352 O O . LEU A 1 169 ? -4.693 -3.680 -7.323 1.00 95.69 169 LEU A O 1
ATOM 1356 N N . GLU A 1 170 ? -3.683 -1.666 -7.299 1.00 92.38 170 GLU A N 1
ATOM 1357 C CA . GLU A 1 170 ? -4.622 -0.994 -8.186 1.00 92.38 170 GLU A CA 1
ATOM 1358 C C . GLU A 1 170 ? -3.830 -0.080 -9.125 1.00 92.38 170 GLU A C 1
ATOM 1360 O O . GLU A 1 170 ? -2.849 0.541 -8.705 1.00 92.38 170 GLU A O 1
ATOM 1365 N N . ALA A 1 171 ? -4.250 0.008 -10.385 1.00 87.56 171 ALA A N 1
ATOM 1366 C CA . ALA A 1 171 ? -3.649 0.898 -11.370 1.00 87.56 171 ALA A CA 1
ATOM 1367 C C . ALA A 1 171 ? -4.702 1.670 -12.154 1.00 87.56 171 ALA A C 1
ATOM 1369 O O . ALA A 1 171 ? -5.806 1.191 -12.404 1.00 87.56 171 ALA A O 1
ATOM 1370 N N . GLN A 1 172 ? -4.304 2.854 -12.619 1.00 82.69 172 GLN A N 1
ATOM 1371 C CA . GLN A 1 172 ? -5.099 3.823 -13.374 1.00 82.69 172 GLN A CA 1
ATOM 1372 C C . GLN A 1 172 ? -6.231 4.440 -12.544 1.00 82.69 172 GLN A C 1
ATOM 1374 O O . GLN A 1 172 ? -6.282 5.654 -12.395 1.00 82.69 172 GLN A O 1
ATOM 1379 N N . ASN A 1 173 ? -7.101 3.609 -11.971 1.00 86.19 173 ASN A N 1
ATOM 1380 C CA . ASN A 1 173 ? -8.229 3.998 -11.138 1.00 86.19 173 ASN A CA 1
ATOM 1381 C C . ASN A 1 173 ? -8.449 2.987 -10.007 1.00 86.19 173 ASN A C 1
ATOM 1383 O O . ASN A 1 173 ? -8.044 1.825 -10.088 1.00 86.19 173 ASN A O 1
ATOM 1387 N N . ARG A 1 174 ? -9.160 3.424 -8.963 1.00 89.44 174 ARG A N 1
ATOM 1388 C CA . ARG A 1 174 ? -9.639 2.558 -7.878 1.00 89.44 174 ARG A CA 1
ATOM 1389 C C . ARG A 1 174 ? -10.410 1.357 -8.452 1.00 89.44 174 ARG A C 1
ATOM 1391 O O . ARG A 1 174 ? -11.345 1.524 -9.229 1.00 89.44 174 ARG A O 1
ATOM 1398 N N . GLY A 1 175 ? -10.030 0.154 -8.039 1.00 90.44 175 GLY A N 1
ATOM 1399 C CA . GLY A 1 175 ? -10.656 -1.119 -8.379 1.00 90.44 175 GLY A CA 1
ATOM 1400 C C . GLY A 1 175 ? -10.311 -1.641 -9.769 1.00 90.44 175 GLY A C 1
ATOM 1401 O O . GLY A 1 175 ? -11.034 -2.505 -10.259 1.00 90.44 175 GLY A O 1
ATOM 1402 N N . ARG A 1 176 ? -9.264 -1.113 -10.416 1.00 90.62 176 ARG A N 1
ATOM 1403 C CA . ARG A 1 176 ? -8.861 -1.485 -11.778 1.00 90.62 176 ARG A CA 1
ATOM 1404 C C . ARG A 1 176 ? -7.452 -2.072 -11.818 1.00 90.62 176 ARG A C 1
ATOM 1406 O O . ARG A 1 176 ? -6.614 -1.746 -10.975 1.00 90.62 176 ARG A O 1
ATOM 1413 N N . TRP A 1 177 ? -7.215 -2.918 -12.821 1.00 89.25 177 TRP A N 1
ATOM 1414 C CA . TRP A 1 177 ? -5.890 -3.368 -13.259 1.00 89.25 177 TRP A CA 1
ATOM 1415 C C . TRP A 1 177 ? -4.969 -3.867 -12.138 1.00 89.25 177 TRP A C 1
ATOM 1417 O O . TRP A 1 177 ? -3.875 -3.351 -11.903 1.00 89.25 177 TRP A O 1
ATOM 1427 N N . GLY A 1 178 ? -5.446 -4.877 -11.417 1.00 92.56 178 GLY A N 1
ATOM 1428 C CA . GLY A 1 178 ? -4.767 -5.395 -10.239 1.00 92.56 178 GLY A CA 1
ATOM 1429 C C . GLY A 1 178 ? -5.607 -6.426 -9.503 1.00 92.56 178 GLY A C 1
ATOM 1430 O O . GLY A 1 178 ? -6.263 -7.273 -10.113 1.00 92.56 178 GLY A O 1
ATOM 1431 N N . GLY A 1 179 ? -5.600 -6.36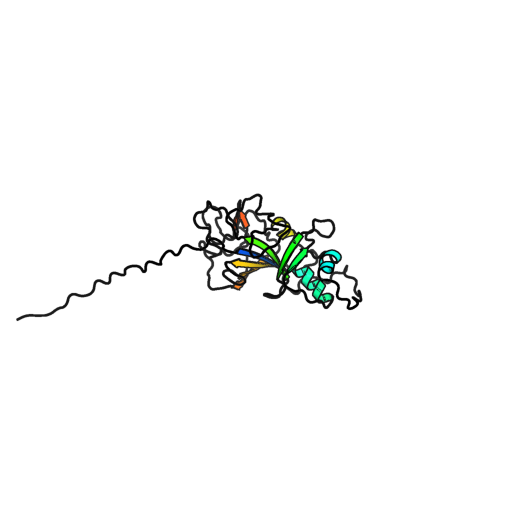7 -8.180 1.00 95.38 179 GLY A N 1
ATOM 1432 C CA . GLY A 1 179 ? -6.344 -7.320 -7.375 1.00 95.38 179 GLY A CA 1
ATOM 1433 C C . GLY A 1 179 ? -6.060 -7.214 -5.889 1.00 95.38 179 GLY A C 1
ATOM 1434 O O . GLY A 1 179 ? -5.333 -6.337 -5.422 1.00 95.38 179 GLY A O 1
ATOM 1435 N N . VAL A 1 180 ? -6.645 -8.152 -5.159 1.00 97.75 180 VAL A N 1
ATOM 1436 C CA . VAL A 1 180 ? -6.340 -8.453 -3.767 1.00 97.75 180 VAL A CA 1
ATOM 1437 C C . VAL A 1 180 ? -5.691 -9.822 -3.722 1.00 97.75 180 VAL A C 1
ATOM 1439 O O . VAL A 1 180 ? -6.223 -10.786 -4.277 1.00 97.75 180 VAL A O 1
ATOM 1442 N N . TRP A 1 181 ? -4.568 -9.912 -3.027 1.00 98.06 181 TRP A N 1
ATOM 1443 C CA . TRP A 1 181 ? -3.866 -11.159 -2.780 1.00 98.06 181 TRP A CA 1
ATOM 1444 C C . TRP A 1 181 ? -3.724 -11.396 -1.289 1.00 98.06 181 TRP A C 1
ATOM 1446 O O . TRP A 1 181 ? -3.541 -10.451 -0.526 1.00 98.06 181 TRP A O 1
ATOM 1456 N N . SER A 1 182 ? -3.737 -12.666 -0.901 1.00 97.44 182 SER A N 1
ATOM 1457 C CA . SER A 1 182 ? -3.281 -13.116 0.404 1.00 97.44 182 SER A CA 1
ATOM 1458 C C . SER A 1 182 ? -1.820 -13.567 0.323 1.00 97.44 182 SER A C 1
ATOM 1460 O O . SER A 1 182 ? -1.415 -14.201 -0.657 1.00 97.44 182 SER A O 1
ATOM 1462 N N . ALA A 1 183 ? -1.034 -13.236 1.345 1.00 96.75 183 ALA A N 1
ATOM 1463 C CA . ALA A 1 183 ? 0.374 -13.595 1.478 1.00 96.75 183 ALA A CA 1
ATOM 1464 C C . ALA A 1 183 ? 0.689 -14.085 2.895 1.00 96.75 183 ALA A C 1
ATOM 1466 O O . ALA A 1 183 ? 0.002 -13.719 3.850 1.00 96.75 183 ALA A O 1
ATOM 1467 N N . ASP A 1 184 ? 1.744 -14.892 3.020 1.00 95.00 184 ASP A N 1
ATOM 1468 C CA . ASP A 1 184 ? 2.252 -15.372 4.305 1.00 95.00 184 ASP A CA 1
ATOM 1469 C C . ASP A 1 184 ? 2.752 -14.206 5.168 1.00 95.00 184 ASP A C 1
ATOM 1471 O O . ASP A 1 184 ? 3.445 -13.315 4.685 1.00 95.00 184 ASP A O 1
ATOM 1475 N N . ARG A 1 185 ? 2.428 -14.210 6.461 1.00 91.25 185 ARG A N 1
ATOM 1476 C CA . ARG A 1 185 ? 2.763 -13.138 7.404 1.00 91.25 185 ARG A CA 1
ATOM 1477 C C . ARG A 1 185 ? 4.261 -12.976 7.639 1.00 91.25 185 ARG A C 1
ATOM 1479 O O . ARG A 1 185 ? 4.672 -11.878 8.008 1.00 91.25 185 ARG A O 1
ATOM 1486 N N . SER A 1 186 ? 5.067 -14.001 7.376 1.00 93.38 186 SER A N 1
ATOM 1487 C CA . SER A 1 186 ? 6.531 -13.904 7.365 1.00 93.38 186 SER A CA 1
ATOM 1488 C C . SER A 1 186 ? 7.072 -13.044 6.217 1.00 93.38 186 SER A C 1
ATOM 1490 O O . SER A 1 186 ? 8.219 -12.602 6.278 1.00 93.38 186 SER A O 1
ATOM 1492 N N . TYR A 1 187 ? 6.266 -12.767 5.185 1.00 96.62 187 TYR A N 1
ATOM 1493 C CA . TYR A 1 187 ? 6.667 -11.894 4.087 1.00 96.62 187 TYR A CA 1
ATOM 1494 C C . TYR A 1 187 ? 6.708 -10.424 4.531 1.00 96.62 187 TYR A C 1
ATOM 1496 O O . TYR A 1 187 ? 5.960 -9.977 5.403 1.00 96.62 187 TYR A O 1
ATOM 1504 N N . SER A 1 188 ? 7.602 -9.671 3.901 1.00 96.88 188 SER A N 1
ATOM 1505 C CA . SER A 1 188 ? 7.913 -8.271 4.144 1.00 96.88 188 SER A CA 1
ATOM 1506 C C . SER A 1 188 ? 7.594 -7.417 2.918 1.00 96.88 188 SER A C 1
ATOM 1508 O O . SER A 1 188 ? 7.946 -7.758 1.786 1.00 96.88 188 SER A O 1
ATOM 1510 N N . PHE A 1 189 ? 6.993 -6.252 3.141 1.00 96.44 189 PHE A N 1
ATOM 1511 C CA . PHE A 1 189 ? 6.783 -5.238 2.101 1.00 96.44 189 PHE A CA 1
ATOM 1512 C C . PHE A 1 189 ? 8.073 -4.535 1.667 1.00 96.44 189 PHE A C 1
ATOM 1514 O O . PHE A 1 189 ? 8.105 -3.856 0.641 1.00 96.44 189 PHE A O 1
ATOM 1521 N N . THR A 1 190 ? 9.143 -4.686 2.448 1.00 96.56 190 THR A N 1
ATOM 1522 C CA . THR A 1 190 ? 10.432 -4.031 2.223 1.00 96.56 190 THR A CA 1
ATOM 1523 C C . THR A 1 190 ? 11.544 -4.996 1.815 1.00 96.56 190 THR A C 1
ATOM 1525 O O . THR A 1 190 ? 12.710 -4.592 1.743 1.00 96.56 190 THR A O 1
ATOM 1528 N N . ALA A 1 191 ? 11.190 -6.247 1.494 1.00 97.56 191 ALA A N 1
ATOM 1529 C CA . ALA A 1 191 ? 12.117 -7.252 0.994 1.00 97.56 191 ALA A CA 1
ATOM 1530 C C . ALA A 1 191 ? 12.904 -6.728 -0.216 1.00 97.56 191 ALA A C 1
ATOM 1532 O O . ALA A 1 191 ? 12.344 -6.142 -1.140 1.00 97.56 191 ALA A O 1
ATOM 1533 N N . THR A 1 192 ? 14.212 -6.976 -0.233 1.00 96.56 192 THR A N 1
ATOM 1534 C CA . THR A 1 192 ? 15.129 -6.538 -1.301 1.00 96.56 192 THR A CA 1
ATOM 1535 C C . THR A 1 192 ? 15.406 -7.630 -2.336 1.00 96.56 192 THR A C 1
ATOM 1537 O O . THR A 1 192 ? 16.354 -7.550 -3.116 1.00 96.56 192 THR A O 1
ATOM 1540 N N . ASN A 1 193 ? 14.584 -8.680 -2.335 1.00 95.62 193 ASN A N 1
ATOM 1541 C CA . ASN A 1 193 ? 14.657 -9.804 -3.256 1.00 95.62 193 ASN A CA 1
ATOM 1542 C C . ASN A 1 193 ? 13.249 -10.255 -3.674 1.00 95.62 193 ASN A C 1
ATOM 1544 O O . ASN A 1 193 ? 12.258 -9.962 -3.011 1.00 95.62 193 ASN A O 1
ATOM 1548 N N . ASN A 1 194 ? 13.178 -11.010 -4.764 1.00 95.25 194 ASN A N 1
ATOM 1549 C CA . ASN A 1 194 ? 11.945 -11.418 -5.441 1.00 95.25 194 ASN A CA 1
ATOM 1550 C C . ASN A 1 194 ? 11.376 -12.779 -4.976 1.00 95.25 194 ASN A C 1
ATOM 1552 O O . ASN A 1 194 ? 10.566 -13.373 -5.691 1.00 95.25 194 ASN A O 1
ATOM 1556 N N . LYS A 1 195 ? 11.799 -13.308 -3.815 1.00 97.56 195 LYS A N 1
ATOM 1557 C CA . LYS A 1 195 ? 11.528 -14.706 -3.407 1.00 97.56 195 LYS A CA 1
ATOM 1558 C C . LYS A 1 195 ? 10.135 -14.943 -2.802 1.00 97.56 195 LYS A C 1
ATOM 1560 O O . LYS A 1 195 ? 9.726 -16.090 -2.639 1.00 97.56 195 LYS A O 1
ATOM 1565 N N . GLN A 1 196 ? 9.390 -13.882 -2.507 1.00 97.69 196 GLN A N 1
ATOM 1566 C CA . GLN A 1 196 ? 8.084 -13.914 -1.831 1.00 97.69 196 GLN A CA 1
ATOM 1567 C C . GLN A 1 196 ? 6.940 -14.265 -2.794 1.00 97.69 196 GLN A C 1
ATOM 1569 O O . GLN A 1 196 ? 6.110 -13.427 -3.147 1.00 97.69 196 GLN A O 1
ATOM 1574 N N . THR A 1 197 ? 6.954 -15.500 -3.287 1.00 97.50 197 THR A N 1
ATOM 1575 C CA . THR A 1 197 ? 6.186 -15.945 -4.466 1.00 97.50 197 THR A CA 1
ATOM 1576 C C . THR A 1 197 ? 4.925 -16.738 -4.129 1.00 97.50 197 THR A C 1
ATOM 1578 O O . THR A 1 197 ? 4.041 -16.860 -4.977 1.00 97.50 197 THR A O 1
ATOM 1581 N N . ASN A 1 198 ? 4.791 -17.245 -2.899 1.00 97.00 198 ASN A N 1
ATOM 1582 C CA . ASN A 1 198 ? 3.594 -17.972 -2.483 1.00 97.00 198 ASN A CA 1
ATOM 1583 C C . ASN A 1 198 ? 2.466 -17.000 -2.100 1.00 97.00 198 ASN A C 1
ATOM 1585 O O . ASN A 1 198 ? 2.191 -16.768 -0.925 1.00 97.00 198 ASN A O 1
ATOM 1589 N N . VAL A 1 199 ? 1.859 -16.385 -3.115 1.00 97.81 199 VAL A N 1
ATOM 1590 C CA . VAL A 1 199 ? 0.711 -15.481 -2.976 1.00 97.81 199 VAL A CA 1
ATOM 1591 C C . VAL A 1 199 ? -0.527 -16.073 -3.644 1.00 97.81 199 VAL A C 1
ATOM 1593 O O . VAL A 1 199 ? -0.451 -16.702 -4.707 1.00 97.81 199 VAL A O 1
ATOM 1596 N N . HIS A 1 200 ? -1.689 -15.845 -3.041 1.00 97.88 200 HIS A N 1
ATOM 1597 C CA . HIS A 1 200 ? -2.972 -16.361 -3.510 1.00 97.88 200 HIS A CA 1
ATOM 1598 C C . HIS A 1 200 ? -3.866 -15.205 -3.943 1.00 97.88 200 HIS A C 1
ATOM 1600 O O . HIS A 1 200 ? -4.111 -14.295 -3.160 1.00 97.88 200 HIS A O 1
ATOM 1606 N N . LEU A 1 201 ? -4.352 -15.224 -5.186 1.00 97.69 201 LEU A N 1
ATOM 1607 C CA . LEU A 1 201 ? -5.283 -14.207 -5.677 1.00 97.69 201 LEU A CA 1
ATOM 1608 C C . LEU A 1 201 ? -6.648 -14.415 -5.011 1.00 97.69 201 LEU A C 1
ATOM 1610 O O . LEU A 1 201 ? -7.283 -15.442 -5.229 1.00 97.69 201 LEU A O 1
ATOM 1614 N N . VAL A 1 202 ? -7.078 -13.442 -4.213 1.00 97.69 202 VAL A N 1
ATOM 1615 C CA . VAL A 1 202 ? -8.373 -13.435 -3.515 1.00 97.69 202 VAL A CA 1
ATOM 1616 C C . VAL A 1 202 ? -9.434 -12.778 -4.389 1.00 97.69 202 VAL A C 1
ATOM 1618 O O . VAL A 1 202 ? -10.551 -13.275 -4.505 1.00 97.69 202 VAL A O 1
ATOM 1621 N N . LYS A 1 203 ? -9.081 -11.662 -5.034 1.00 97.12 203 LYS A N 1
ATOM 1622 C CA . LYS A 1 203 ? -9.981 -10.926 -5.923 1.00 97.12 203 LYS A CA 1
ATOM 1623 C C . LYS A 1 203 ? -9.209 -10.345 -7.092 1.00 97.12 203 LYS A C 1
ATOM 1625 O O . LYS A 1 203 ? -8.179 -9.710 -6.898 1.00 97.12 203 LYS A O 1
ATOM 1630 N N . LYS A 1 204 ? -9.722 -10.538 -8.302 1.00 95.94 204 LYS A N 1
ATOM 1631 C CA . LYS A 1 204 ? -9.151 -9.976 -9.525 1.00 95.94 204 LYS A CA 1
ATOM 1632 C C . LYS A 1 204 ? -9.853 -8.666 -9.882 1.00 95.94 204 LYS A C 1
ATOM 1634 O O . LYS A 1 204 ? -11.079 -8.595 -9.801 1.00 95.94 204 LYS A O 1
ATOM 1639 N N . PHE A 1 205 ? -9.088 -7.657 -10.282 1.00 94.44 205 PHE A N 1
ATOM 1640 C CA . PHE A 1 205 ? -9.598 -6.424 -10.878 1.00 94.44 205 PHE A CA 1
ATOM 1641 C C . PHE A 1 205 ? -9.243 -6.395 -12.362 1.00 94.44 205 PHE A C 1
ATOM 1643 O O . PHE A 1 205 ? -8.059 -6.431 -12.698 1.00 94.44 205 PHE A O 1
ATOM 1650 N N . ASP A 1 206 ? -10.265 -6.300 -13.215 1.00 91.75 206 ASP A N 1
ATOM 1651 C CA . ASP A 1 206 ? -10.166 -6.407 -14.678 1.00 91.75 206 ASP A CA 1
ATOM 1652 C C . ASP A 1 206 ? -9.589 -7.741 -15.190 1.00 91.75 206 ASP A C 1
ATOM 1654 O O . ASP A 1 206 ? -9.291 -8.676 -14.438 1.00 91.75 206 ASP A O 1
ATOM 1658 N N . ASP A 1 207 ? -9.447 -7.828 -16.512 1.00 90.56 207 ASP A N 1
ATOM 1659 C CA . ASP A 1 207 ? -8.938 -8.997 -17.211 1.00 90.56 207 ASP A CA 1
ATOM 1660 C C . ASP A 1 207 ? -7.446 -8.878 -17.517 1.00 90.56 207 ASP A C 1
ATOM 1662 O O . ASP A 1 207 ? -7.011 -8.209 -18.449 1.00 90.56 207 ASP A O 1
ATOM 1666 N N . TRP A 1 208 ? -6.653 -9.594 -16.726 1.00 90.62 208 TRP A N 1
ATOM 1667 C CA . TRP A 1 208 ? -5.219 -9.786 -16.923 1.00 90.62 208 TRP A CA 1
ATOM 1668 C C . TRP A 1 208 ? -4.808 -11.231 -16.607 1.00 90.62 208 TRP A C 1
ATOM 1670 O O . TRP A 1 208 ? -5.563 -12.001 -16.009 1.00 90.62 208 TRP A O 1
ATOM 1680 N N . THR A 1 209 ? -3.600 -11.616 -16.999 1.00 91.44 209 THR A N 1
ATOM 1681 C CA . THR A 1 209 ? -2.974 -12.895 -16.630 1.00 91.44 209 THR A CA 1
ATOM 1682 C C . THR A 1 209 ? -1.589 -12.629 -16.071 1.00 91.44 209 THR A C 1
ATOM 1684 O O . THR A 1 209 ? -0.961 -11.645 -16.462 1.00 91.44 209 THR A O 1
ATOM 1687 N N . TYR A 1 210 ? -1.090 -13.501 -15.193 1.00 93.31 210 TYR A N 1
ATOM 1688 C CA . TYR A 1 210 ? 0.289 -13.368 -14.730 1.00 93.31 210 TYR A CA 1
ATOM 1689 C C . TYR A 1 210 ? 1.263 -13.407 -15.912 1.00 93.31 210 TYR A C 1
ATOM 1691 O O . TYR A 1 210 ? 1.134 -14.261 -16.792 1.00 93.31 210 TYR A O 1
ATOM 1699 N N . SER A 1 211 ? 2.207 -12.470 -15.953 1.00 88.19 211 SER A N 1
ATOM 1700 C CA . SER A 1 211 ? 3.158 -12.343 -17.055 1.00 88.19 211 SER A CA 1
ATOM 1701 C C . SER A 1 211 ? 4.330 -11.442 -16.682 1.00 88.19 211 SER A C 1
ATOM 1703 O O . SER A 1 211 ? 4.132 -10.401 -16.061 1.00 88.19 211 SER A O 1
ATOM 1705 N N . TYR A 1 212 ? 5.510 -11.739 -17.233 1.00 83.94 212 TYR A N 1
ATOM 1706 C CA . TYR A 1 212 ? 6.680 -10.853 -17.176 1.00 83.94 212 TYR A CA 1
ATOM 1707 C C . TYR A 1 212 ? 6.451 -9.492 -17.864 1.00 83.94 212 TYR A C 1
ATOM 1709 O O . TYR A 1 212 ? 7.233 -8.556 -17.681 1.00 83.94 212 TYR A O 1
ATOM 1717 N N . LYS A 1 213 ? 5.395 -9.387 -18.688 1.00 82.12 213 LYS A N 1
ATOM 1718 C CA . LYS A 1 213 ? 4.904 -8.138 -19.285 1.00 82.12 213 LYS A CA 1
ATOM 1719 C C . LYS A 1 213 ? 3.725 -7.524 -18.523 1.00 82.12 213 LYS A C 1
ATOM 1721 O O . LYS A 1 213 ? 3.048 -6.689 -19.087 1.00 82.12 213 LYS A O 1
ATOM 1726 N N . GLY A 1 214 ? 3.460 -7.938 -17.289 1.00 85.50 214 GLY A N 1
ATOM 1727 C CA . GLY A 1 214 ? 2.355 -7.439 -16.473 1.00 85.50 214 GLY A CA 1
ATOM 1728 C C . GLY A 1 214 ? 2.633 -7.686 -14.994 1.00 85.50 214 GLY A C 1
ATOM 1729 O O . GLY A 1 214 ? 3.741 -7.436 -14.522 1.00 85.50 214 GLY A O 1
ATOM 1730 N N . ILE A 1 215 ? 1.635 -8.180 -14.262 1.00 90.50 215 ILE A N 1
ATOM 1731 C CA . ILE A 1 215 ? 1.790 -8.592 -12.861 1.00 90.50 215 ILE A CA 1
ATOM 1732 C C . ILE A 1 215 ? 2.413 -9.984 -12.817 1.00 90.50 215 ILE A C 1
ATOM 1734 O O . ILE A 1 215 ? 1.893 -10.917 -13.425 1.00 90.50 215 ILE A O 1
ATOM 1738 N N . ASP A 1 216 ? 3.475 -10.155 -12.043 1.00 93.44 216 ASP A N 1
ATOM 1739 C CA . ASP A 1 216 ? 3.986 -11.481 -11.701 1.00 93.44 216 ASP A CA 1
ATOM 1740 C C . ASP A 1 216 ? 3.363 -11.974 -10.387 1.00 93.44 216 ASP A C 1
ATOM 1742 O O . ASP A 1 216 ? 3.017 -11.191 -9.500 1.00 93.44 216 ASP A O 1
ATOM 1746 N N . LYS A 1 217 ? 3.248 -13.296 -10.224 1.00 95.56 217 LYS A N 1
ATOM 1747 C CA . LYS A 1 217 ? 2.656 -13.920 -9.031 1.00 95.56 217 LYS A CA 1
ATOM 1748 C C . LYS A 1 217 ? 3.612 -13.869 -7.828 1.00 95.56 217 LYS A C 1
ATOM 1750 O O . LYS A 1 217 ? 4.216 -14.876 -7.466 1.00 95.56 217 LYS A O 1
ATOM 1755 N N . ARG A 1 218 ? 3.776 -12.688 -7.227 1.00 95.50 218 ARG A N 1
ATOM 1756 C CA . ARG A 1 218 ? 4.548 -12.469 -5.993 1.00 95.50 218 ARG A CA 1
ATOM 1757 C C . ARG A 1 218 ? 4.144 -11.187 -5.270 1.00 95.50 218 ARG A C 1
ATOM 1759 O O . ARG A 1 218 ? 3.513 -10.303 -5.848 1.00 95.50 218 ARG A O 1
ATOM 1766 N N . MET A 1 219 ? 4.572 -11.072 -4.017 1.00 96.38 219 MET A N 1
ATOM 1767 C CA . MET A 1 219 ? 4.571 -9.796 -3.303 1.00 96.38 219 MET A CA 1
ATOM 1768 C C . MET A 1 219 ? 5.466 -8.775 -4.024 1.00 96.38 219 MET A C 1
ATOM 1770 O O . MET A 1 219 ? 6.532 -9.152 -4.530 1.00 96.38 219 MET A O 1
ATOM 1774 N N . PRO A 1 220 ? 5.093 -7.483 -4.030 1.00 96.12 220 PRO A N 1
ATOM 1775 C CA . PRO A 1 220 ? 6.009 -6.429 -4.427 1.00 96.12 220 PRO A CA 1
ATOM 1776 C C . PRO A 1 220 ? 7.284 -6.445 -3.575 1.00 96.12 220 PRO A C 1
ATOM 1778 O O . PRO A 1 220 ? 7.232 -6.675 -2.368 1.00 96.12 220 PRO A O 1
ATOM 1781 N N . TRP A 1 221 ? 8.424 -6.179 -4.202 1.00 96.69 221 TRP A N 1
ATOM 1782 C CA . TRP A 1 221 ? 9.732 -6.120 -3.554 1.00 96.69 221 TRP A CA 1
ATOM 1783 C C . TRP A 1 221 ? 10.529 -4.904 -4.036 1.00 96.69 221 TRP A C 1
ATOM 1785 O O . TRP A 1 221 ? 10.250 -4.326 -5.091 1.00 96.69 221 TRP A O 1
ATOM 1795 N N . VAL A 1 222 ? 11.508 -4.493 -3.232 1.00 95.69 222 VAL A N 1
ATOM 1796 C CA . VAL A 1 222 ? 12.297 -3.275 -3.421 1.00 95.69 222 VAL A CA 1
ATOM 1797 C C . VAL A 1 222 ? 13.566 -3.557 -4.225 1.00 95.69 222 VAL A C 1
ATOM 1799 O O . VAL A 1 222 ? 14.402 -4.372 -3.838 1.00 95.69 222 VAL A O 1
ATOM 1802 N N . SER A 1 223 ? 13.765 -2.801 -5.303 1.00 93.38 223 SER A N 1
ATOM 1803 C CA . SER A 1 223 ? 14.998 -2.767 -6.089 1.00 93.38 223 SER A CA 1
ATOM 1804 C C . SER A 1 223 ? 15.328 -1.334 -6.507 1.00 93.38 223 SER A C 1
ATOM 1806 O O . SER A 1 223 ? 14.736 -0.769 -7.432 1.00 93.38 223 SER A O 1
ATOM 1808 N N . GLY A 1 224 ? 16.263 -0.698 -5.797 1.00 91.69 224 GLY A N 1
ATOM 1809 C CA . GLY A 1 224 ? 16.586 0.713 -6.008 1.00 91.69 224 GLY A CA 1
ATOM 1810 C C . GLY A 1 224 ? 15.358 1.609 -5.806 1.00 91.69 224 GLY A C 1
ATOM 1811 O O . GLY A 1 224 ? 14.797 1.658 -4.719 1.00 91.69 224 GLY A O 1
ATOM 1812 N N . ALA A 1 225 ? 14.940 2.320 -6.856 1.00 90.94 225 ALA A N 1
ATOM 1813 C CA . ALA A 1 225 ? 13.750 3.180 -6.839 1.00 90.94 225 ALA A CA 1
ATOM 1814 C C . ALA A 1 225 ? 12.426 2.430 -7.084 1.00 90.94 225 ALA A C 1
ATOM 1816 O O . ALA A 1 225 ? 11.364 3.057 -7.109 1.00 90.94 225 ALA A O 1
ATOM 1817 N N . ARG A 1 226 ? 12.488 1.119 -7.339 1.00 90.00 226 ARG A N 1
ATOM 1818 C CA . ARG A 1 226 ? 11.346 0.315 -7.765 1.00 90.00 226 ARG A CA 1
ATOM 1819 C C . ARG A 1 226 ? 10.784 -0.500 -6.621 1.00 90.00 226 ARG A C 1
ATOM 1821 O O . ARG A 1 226 ? 11.510 -1.270 -6.004 1.00 90.00 226 ARG A O 1
ATOM 1828 N N . LEU A 1 227 ? 9.484 -0.379 -6.420 1.00 94.06 227 LEU A N 1
ATOM 1829 C CA . LEU A 1 227 ? 8.650 -1.386 -5.794 1.00 94.06 227 LEU A CA 1
ATOM 1830 C C . LEU A 1 227 ? 7.960 -2.144 -6.922 1.00 94.06 227 LEU A C 1
ATOM 1832 O O . LEU A 1 227 ? 7.232 -1.544 -7.712 1.00 94.06 227 LEU A O 1
ATOM 1836 N N . THR A 1 228 ? 8.245 -3.432 -7.066 1.00 93.12 228 THR A N 1
ATOM 1837 C CA . THR A 1 228 ? 7.826 -4.185 -8.251 1.00 93.12 228 THR A CA 1
ATOM 1838 C C . THR A 1 228 ? 7.430 -5.606 -7.918 1.00 93.12 228 THR A C 1
ATOM 1840 O O . THR A 1 228 ? 7.996 -6.220 -7.023 1.00 93.12 228 THR A O 1
ATOM 1843 N N . THR A 1 229 ? 6.463 -6.135 -8.657 1.00 94.12 229 THR A N 1
ATOM 1844 C CA . THR A 1 229 ? 6.161 -7.567 -8.664 1.00 94.12 229 THR A CA 1
ATOM 1845 C C . THR A 1 229 ? 7.056 -8.320 -9.641 1.00 94.12 229 THR A C 1
ATOM 1847 O O . THR A 1 229 ? 7.154 -9.527 -9.512 1.00 94.12 229 THR A O 1
ATOM 1850 N N . SER A 1 230 ? 7.766 -7.652 -10.556 1.00 91.62 230 SER A N 1
ATOM 1851 C CA . SER A 1 230 ? 8.595 -8.276 -11.600 1.00 91.62 230 SER A CA 1
ATOM 1852 C C . SER A 1 230 ? 9.666 -9.231 -11.067 1.00 91.62 230 SER A C 1
ATOM 1854 O O . SER A 1 230 ? 10.286 -8.985 -10.032 1.00 91.62 230 SER A O 1
ATOM 1856 N N . GLU A 1 231 ? 9.953 -10.301 -11.809 1.00 92.00 231 GLU A N 1
ATOM 1857 C CA . GLU A 1 231 ? 11.012 -11.255 -11.460 1.00 92.00 231 GLU A CA 1
ATOM 1858 C C . GLU A 1 231 ? 12.402 -10.660 -11.657 1.00 92.00 231 GLU A C 1
ATOM 1860 O O . GLU A 1 231 ? 13.362 -11.075 -11.013 1.00 92.00 231 GLU A O 1
ATOM 1865 N N . SER A 1 232 ? 12.508 -9.652 -12.520 1.00 88.06 232 SER A N 1
ATOM 1866 C CA . SER A 1 232 ? 13.754 -8.976 -12.834 1.00 88.06 232 SER A CA 1
ATOM 1867 C C . SER A 1 232 ? 13.525 -7.475 -12.870 1.00 88.06 232 SER A C 1
ATOM 1869 O O . SER A 1 232 ? 13.102 -6.913 -13.879 1.00 88.06 232 SER A O 1
ATOM 1871 N N . ALA A 1 233 ? 13.855 -6.799 -11.771 1.00 82.25 233 ALA A N 1
ATOM 1872 C CA . ALA A 1 233 ? 13.716 -5.348 -11.675 1.00 82.25 233 ALA A CA 1
ATOM 1873 C C . ALA A 1 233 ? 14.661 -4.573 -12.615 1.00 82.25 233 ALA A C 1
ATOM 1875 O O . ALA A 1 233 ? 14.418 -3.392 -12.869 1.00 82.25 233 ALA A O 1
ATOM 1876 N N . THR A 1 234 ? 15.717 -5.219 -13.126 1.00 75.12 234 THR A N 1
ATOM 1877 C CA . THR A 1 234 ? 16.702 -4.630 -14.046 1.00 75.12 234 THR A CA 1
ATOM 1878 C C . THR A 1 234 ? 16.349 -4.829 -15.517 1.00 75.12 234 THR A C 1
ATOM 1880 O O . THR A 1 234 ? 16.687 -3.972 -16.329 1.00 75.12 234 THR A O 1
ATOM 1883 N N . ARG A 1 235 ? 15.672 -5.931 -15.874 1.00 70.94 235 ARG A N 1
ATOM 1884 C CA . ARG A 1 235 ? 15.338 -6.266 -17.272 1.00 70.94 235 ARG A CA 1
ATOM 1885 C C . ARG A 1 235 ? 13.881 -5.997 -17.635 1.00 70.94 235 ARG A C 1
ATOM 1887 O O . ARG A 1 235 ? 13.600 -5.699 -18.789 1.00 70.94 235 ARG A O 1
ATOM 1894 N N . ASN A 1 236 ? 12.975 -6.060 -16.662 1.00 69.62 236 ASN A N 1
ATOM 1895 C CA . ASN A 1 236 ? 11.540 -5.915 -16.873 1.00 69.62 236 ASN A CA 1
ATOM 1896 C C . ASN A 1 236 ? 11.014 -4.716 -16.075 1.00 69.62 236 ASN A C 1
ATOM 1898 O O . ASN A 1 236 ? 11.321 -4.531 -14.897 1.00 69.62 236 ASN A O 1
ATOM 1902 N N . TRP A 1 237 ? 10.232 -3.864 -16.732 1.00 74.25 237 TRP A N 1
ATOM 1903 C CA . TRP A 1 237 ? 9.608 -2.680 -16.129 1.00 74.25 237 TRP A CA 1
ATOM 1904 C C . TRP A 1 237 ? 8.123 -2.860 -15.823 1.00 74.25 237 TRP A C 1
ATOM 1906 O O . TRP A 1 237 ? 7.580 -2.086 -15.040 1.00 74.25 237 TRP A O 1
ATOM 1916 N N . TRP A 1 238 ? 7.489 -3.882 -16.388 1.00 78.12 238 TRP A N 1
ATOM 1917 C CA . TRP A 1 238 ? 6.097 -4.224 -16.118 1.00 78.12 238 TRP A CA 1
ATOM 1918 C C . TRP A 1 238 ? 5.914 -4.724 -14.680 1.00 78.12 238 TRP A C 1
ATOM 1920 O O . TRP A 1 238 ? 6.884 -5.115 -14.024 1.00 78.12 238 TRP A O 1
ATOM 1930 N N . GLY A 1 239 ? 4.692 -4.627 -14.154 1.00 80.94 239 GLY A N 1
ATOM 1931 C CA . GLY A 1 239 ? 4.396 -5.049 -12.779 1.00 80.94 239 GLY A CA 1
ATOM 1932 C C . GLY A 1 239 ? 5.024 -4.159 -11.703 1.00 80.94 239 GLY A C 1
ATOM 1933 O O . GLY A 1 239 ? 5.068 -4.540 -10.532 1.00 80.94 239 GLY A O 1
ATOM 1934 N N . THR A 1 240 ? 5.536 -2.990 -12.094 1.00 87.69 240 THR A N 1
ATOM 1935 C CA . THR A 1 240 ? 6.215 -2.030 -11.220 1.00 87.69 240 THR A CA 1
ATOM 1936 C C . THR A 1 240 ? 5.254 -0.929 -10.784 1.00 87.69 240 THR A C 1
ATOM 1938 O O . THR A 1 240 ? 4.480 -0.447 -11.601 1.00 87.69 240 THR A O 1
ATOM 1941 N N . ILE A 1 241 ? 5.329 -0.549 -9.505 1.00 89.81 241 ILE A N 1
ATOM 1942 C CA . ILE A 1 241 ? 4.503 0.476 -8.846 1.00 89.81 241 ILE A CA 1
ATOM 1943 C C . ILE A 1 241 ? 5.241 1.827 -8.806 1.00 89.81 241 ILE A C 1
ATOM 1945 O O . ILE A 1 241 ? 4.639 2.881 -8.980 1.00 89.81 241 ILE A O 1
ATOM 1949 N N . THR A 1 242 ? 6.561 1.825 -8.590 1.00 88.56 242 THR A N 1
ATOM 1950 C CA . THR A 1 242 ? 7.390 3.048 -8.507 1.00 88.56 242 THR A CA 1
ATOM 1951 C C . THR A 1 242 ? 8.616 2.959 -9.417 1.00 88.56 242 THR A C 1
ATOM 1953 O O . THR A 1 242 ? 9.150 1.877 -9.643 1.00 88.56 242 THR A O 1
ATOM 1956 N N . GLY A 1 243 ? 9.124 4.081 -9.934 1.00 81.94 243 GLY A N 1
ATOM 1957 C CA . GLY A 1 243 ? 10.309 4.068 -10.800 1.00 81.94 243 GLY A CA 1
ATOM 1958 C C . GLY A 1 243 ? 10.809 5.447 -11.242 1.00 81.94 243 GLY A C 1
ATOM 1959 O O . GLY A 1 243 ? 10.197 6.472 -10.944 1.00 81.94 243 GLY A O 1
ATOM 1960 N N . LYS A 1 244 ? 11.950 5.461 -11.951 1.00 75.38 244 LYS A N 1
ATOM 1961 C CA . LYS A 1 244 ? 12.566 6.659 -12.554 1.00 75.38 244 LYS A CA 1
ATOM 1962 C C . LYS A 1 244 ? 12.234 6.784 -14.043 1.00 75.38 244 LYS A C 1
ATOM 1964 O O . LYS A 1 244 ? 12.163 5.777 -14.739 1.00 75.38 244 LYS A O 1
ATOM 1969 N N . TYR A 1 245 ? 12.181 8.022 -14.539 1.00 58.88 245 TYR A N 1
ATOM 1970 C CA . TYR A 1 245 ? 11.951 8.392 -15.948 1.00 58.88 245 TYR A CA 1
ATOM 1971 C C . TYR A 1 245 ? 12.879 7.693 -16.967 1.00 58.88 245 TYR A C 1
ATOM 1973 O O . TYR A 1 245 ? 12.498 7.496 -18.114 1.00 58.88 245 TYR A O 1
ATOM 1981 N N . GLN A 1 246 ? 14.084 7.273 -16.559 1.00 49.28 246 GLN A N 1
ATOM 1982 C CA . GLN A 1 246 ? 15.058 6.631 -17.455 1.00 49.28 246 GLN A CA 1
ATOM 1983 C C . GLN A 1 246 ? 14.740 5.172 -17.820 1.00 49.28 246 GLN A C 1
ATOM 1985 O O . GLN A 1 246 ? 15.379 4.627 -18.716 1.00 49.28 246 GLN A O 1
ATOM 1990 N N . SER A 1 247 ? 13.750 4.526 -17.195 1.00 47.59 247 SER A N 1
ATOM 1991 C CA . SER A 1 247 ? 13.210 3.297 -17.775 1.00 47.59 247 SER A CA 1
ATOM 1992 C C . SER A 1 247 ? 12.200 3.665 -18.850 1.00 47.59 247 SER A C 1
ATOM 1994 O O . SER A 1 247 ? 11.028 3.877 -18.545 1.00 47.59 247 SER A O 1
ATOM 1996 N N . ILE A 1 248 ? 12.679 3.782 -20.088 1.00 35.84 248 ILE A N 1
ATOM 1997 C CA . ILE A 1 248 ? 11.872 3.944 -21.300 1.00 35.84 248 ILE A CA 1
ATOM 1998 C C . ILE A 1 248 ? 10.718 2.926 -21.244 1.00 35.84 248 ILE A C 1
ATOM 2000 O O . ILE A 1 248 ? 10.926 1.732 -21.436 1.00 35.84 248 ILE A O 1
ATOM 2004 N N . GLY A 1 249 ? 9.512 3.405 -20.919 1.00 42.06 249 GLY A N 1
ATOM 2005 C CA . GLY A 1 249 ? 8.297 2.593 -20.818 1.00 42.06 249 GLY A CA 1
ATOM 2006 C C . GLY A 1 249 ? 7.887 2.167 -19.405 1.00 42.06 249 GLY A C 1
ATOM 2007 O O . GLY A 1 249 ? 7.656 0.983 -19.190 1.00 42.06 249 GLY A O 1
ATOM 2008 N N . SER A 1 250 ? 7.717 3.095 -18.457 1.00 40.53 250 SER A N 1
ATOM 2009 C CA . SER A 1 250 ? 6.959 2.846 -17.219 1.00 40.53 250 SER A CA 1
ATOM 2010 C C . SER A 1 250 ? 5.509 2.460 -17.544 1.00 40.53 250 SER A C 1
ATOM 2012 O O . SER A 1 250 ? 4.616 3.300 -17.603 1.00 40.53 250 SER A O 1
ATOM 2014 N N . ARG A 1 251 ? 5.288 1.172 -17.826 1.00 49.03 251 ARG A N 1
ATOM 2015 C CA . ARG A 1 251 ? 3.968 0.581 -18.027 1.00 49.03 251 ARG A CA 1
ATOM 2016 C C . ARG A 1 251 ? 3.532 -0.098 -16.730 1.00 49.03 251 ARG A C 1
ATOM 2018 O O . ARG A 1 251 ? 4.153 -1.040 -16.237 1.00 49.03 251 ARG A O 1
ATOM 2025 N N . SER A 1 252 ? 2.537 0.566 -16.159 1.00 52.94 252 SER A N 1
ATOM 2026 C CA . SER A 1 252 ? 1.899 0.452 -14.857 1.00 52.94 252 SER A CA 1
ATOM 2027 C C . SER A 1 252 ? 1.146 -0.854 -14.690 1.00 52.94 252 SER A C 1
ATOM 2029 O O . SER A 1 252 ? 0.113 -0.967 -15.320 1.00 52.94 252 SER A O 1
ATOM 2031 N N . LEU A 1 253 ? 1.595 -1.782 -13.832 1.00 51.19 253 LEU A N 1
ATOM 2032 C CA . LEU A 1 253 ? 0.886 -3.026 -13.433 1.00 51.19 253 LEU A CA 1
ATOM 2033 C C . LEU A 1 253 ? 0.251 -3.901 -14.555 1.00 51.19 253 LEU A C 1
ATOM 2035 O O . LEU A 1 253 ? -0.227 -4.987 -14.266 1.00 51.19 253 LEU A O 1
ATOM 2039 N N . ILE A 1 254 ? 0.290 -3.498 -15.819 1.00 49.28 254 ILE A N 1
ATOM 2040 C CA . ILE A 1 254 ? -0.410 -4.025 -16.993 1.00 49.28 254 ILE A CA 1
ATOM 2041 C C . ILE A 1 254 ? 0.546 -3.877 -18.141 1.00 49.28 254 ILE A C 1
ATOM 2043 O O . ILE A 1 254 ? 1.120 -2.759 -18.225 1.00 49.28 254 ILE A O 1
#